Protein AF-A0A2H0WTJ7-F1 (afdb_monomer_lite)

Organism: NCBI:txid1974850

Structure (mmCIF, N/CA/C/O backbone):
data_AF-A0A2H0WTJ7-F1
#
_entry.id   AF-A0A2H0WTJ7-F1
#
loop_
_atom_site.group_PDB
_atom_site.id
_atom_site.type_symbol
_atom_site.label_atom_id
_atom_site.label_alt_id
_atom_site.label_comp_id
_atom_site.label_asym_id
_atom_site.label_entity_id
_atom_site.label_seq_id
_atom_site.pdbx_PDB_ins_code
_atom_site.Cartn_x
_atom_site.Cartn_y
_atom_site.Cartn_z
_atom_site.occupancy
_atom_site.B_iso_or_equiv
_atom_site.auth_seq_id
_atom_site.auth_comp_id
_atom_site.auth_asym_id
_atom_site.auth_atom_id
_atom_site.pdbx_PDB_model_num
ATOM 1 N N . MET A 1 1 ? 44.290 -13.757 0.673 1.00 40.53 1 MET A N 1
ATOM 2 C CA . MET A 1 1 ? 44.599 -12.814 -0.421 1.00 40.53 1 MET A CA 1
ATOM 3 C C . MET A 1 1 ? 43.551 -11.722 -0.352 1.00 40.53 1 MET A C 1
ATOM 5 O O . MET A 1 1 ? 42.379 -12.026 -0.508 1.00 40.53 1 MET A O 1
ATOM 9 N N . ALA A 1 2 ? 43.959 -10.525 0.064 1.00 31.34 2 ALA A N 1
ATOM 10 C CA . ALA A 1 2 ? 43.082 -9.394 0.344 1.00 31.34 2 ALA A CA 1
ATOM 11 C C . ALA A 1 2 ? 42.948 -8.527 -0.912 1.00 31.34 2 ALA A C 1
ATOM 13 O O . ALA A 1 2 ? 43.968 -8.188 -1.507 1.00 31.34 2 ALA A O 1
ATOM 14 N N . ASN A 1 3 ? 41.720 -8.166 -1.289 1.00 37.44 3 ASN A N 1
ATOM 15 C CA . ASN A 1 3 ? 41.466 -7.197 -2.352 1.00 37.44 3 ASN A CA 1
ATOM 16 C C . ASN A 1 3 ? 40.899 -5.908 -1.751 1.00 37.44 3 ASN A C 1
ATOM 18 O O . ASN A 1 3 ? 39.919 -5.921 -1.010 1.00 37.44 3 ASN A O 1
ATOM 22 N N . ASN A 1 4 ? 41.605 -4.821 -2.061 1.00 33.59 4 ASN A N 1
ATOM 23 C CA . ASN A 1 4 ? 41.390 -3.450 -1.620 1.00 33.59 4 ASN A CA 1
ATOM 24 C C . ASN A 1 4 ? 40.075 -2.865 -2.148 1.00 33.59 4 ASN A C 1
ATOM 26 O O . ASN A 1 4 ? 39.777 -2.964 -3.336 1.00 33.59 4 ASN A O 1
ATOM 30 N N . ILE A 1 5 ? 39.359 -2.168 -1.266 1.00 33.97 5 ILE A N 1
ATOM 31 C CA . ILE A 1 5 ? 38.248 -1.273 -1.592 1.00 33.97 5 ILE A CA 1
ATOM 32 C C . ILE A 1 5 ? 38.815 0.153 -1.636 1.00 33.97 5 ILE A C 1
ATOM 34 O O . ILE A 1 5 ? 39.235 0.685 -0.609 1.00 33.97 5 ILE A O 1
ATOM 38 N N . GLU A 1 6 ? 38.845 0.777 -2.816 1.00 34.75 6 GLU A N 1
ATOM 39 C CA . GLU A 1 6 ? 39.169 2.202 -2.955 1.00 34.75 6 GLU A CA 1
ATOM 40 C C . GLU A 1 6 ? 37.909 3.063 -2.793 1.00 34.75 6 GLU A C 1
ATOM 42 O O . GLU A 1 6 ? 36.998 3.054 -3.622 1.00 34.75 6 GLU A O 1
ATOM 47 N N . ALA A 1 7 ? 37.883 3.852 -1.719 1.00 33.16 7 ALA A N 1
ATOM 48 C CA . ALA A 1 7 ? 36.876 4.870 -1.458 1.00 33.16 7 ALA A CA 1
ATOM 49 C C . ALA A 1 7 ? 37.100 6.107 -2.349 1.00 33.16 7 ALA A C 1
ATOM 51 O O . ALA A 1 7 ? 38.101 6.816 -2.212 1.00 33.16 7 ALA A O 1
ATOM 52 N N . ARG A 1 8 ? 36.145 6.426 -3.233 1.00 35.12 8 ARG A N 1
ATOM 53 C CA . ARG A 1 8 ? 36.142 7.692 -3.983 1.00 35.12 8 ARG A CA 1
ATOM 54 C C . ARG A 1 8 ? 35.497 8.809 -3.160 1.00 35.12 8 ARG A C 1
ATOM 56 O O . ARG A 1 8 ? 34.302 8.806 -2.891 1.00 35.12 8 ARG A O 1
ATOM 63 N N . ARG A 1 9 ? 36.324 9.791 -2.789 1.00 33.09 9 ARG A N 1
ATOM 64 C CA . ARG A 1 9 ? 35.943 11.067 -2.164 1.00 33.09 9 ARG A CA 1
ATOM 65 C C . ARG A 1 9 ? 35.184 11.949 -3.162 1.00 33.09 9 ARG A C 1
ATOM 67 O O . ARG A 1 9 ? 35.751 12.324 -4.185 1.00 33.09 9 ARG A O 1
ATOM 74 N N . PHE A 1 10 ? 33.964 12.365 -2.826 1.00 31.80 10 PHE A N 1
ATOM 75 C CA . PHE A 1 10 ? 33.295 13.472 -3.513 1.00 31.80 10 PHE A CA 1
ATOM 76 C C . PHE A 1 10 ? 33.700 14.813 -2.888 1.00 31.80 10 PHE A C 1
ATOM 78 O O . PHE A 1 10 ? 33.540 15.058 -1.693 1.00 31.80 10 PHE A O 1
ATOM 85 N N . SER A 1 11 ? 34.283 15.667 -3.727 1.00 34.03 11 SER A N 1
ATOM 86 C CA . SER A 1 11 ? 34.747 17.016 -3.413 1.00 34.03 11 SER A CA 1
ATOM 87 C C . SER A 1 11 ? 33.571 17.998 -3.413 1.00 34.03 11 SER A C 1
ATOM 89 O O . SER A 1 11 ? 32.840 18.102 -4.397 1.00 34.03 11 SER A O 1
ATOM 91 N N . ARG A 1 12 ? 33.411 18.740 -2.309 1.00 36.59 12 ARG A N 1
ATOM 92 C CA . ARG A 1 12 ? 32.529 19.910 -2.210 1.00 36.59 12 ARG A CA 1
ATOM 93 C C . ARG A 1 12 ? 33.025 21.001 -3.162 1.00 36.59 12 ARG A C 1
ATOM 95 O O . ARG A 1 12 ? 34.133 21.503 -2.981 1.00 36.59 12 ARG A O 1
ATOM 102 N N . ARG A 1 13 ? 32.193 21.417 -4.120 1.00 32.38 13 ARG A N 1
ATOM 103 C CA . ARG A 1 13 ? 32.380 22.677 -4.850 1.00 32.38 13 ARG A CA 1
ATOM 104 C C . ARG A 1 13 ? 31.398 23.728 -4.350 1.00 32.38 13 ARG A C 1
ATOM 106 O O . ARG A 1 13 ? 30.204 23.670 -4.609 1.00 32.38 13 ARG A O 1
ATOM 113 N N . THR A 1 14 ? 31.973 24.690 -3.643 1.00 32.50 14 THR A N 1
ATOM 114 C CA . THR A 1 14 ? 31.499 26.058 -3.457 1.00 32.50 14 THR A CA 1
ATOM 115 C C . THR A 1 14 ? 31.179 26.688 -4.815 1.00 32.50 14 THR A C 1
ATOM 117 O O . THR A 1 14 ? 32.034 26.671 -5.701 1.00 32.50 14 THR A O 1
ATOM 120 N N . VAL A 1 15 ? 29.995 27.280 -4.974 1.00 33.09 15 VAL A N 1
ATOM 121 C CA . VAL A 1 15 ? 29.714 28.217 -6.070 1.00 33.09 15 VAL A CA 1
ATOM 122 C C . VAL A 1 15 ? 29.553 29.605 -5.468 1.00 33.09 15 VAL A C 1
ATOM 124 O O . VAL A 1 15 ? 28.700 29.843 -4.616 1.00 33.09 15 VAL A O 1
ATOM 127 N N . ILE A 1 16 ? 30.458 30.482 -5.892 1.00 32.88 16 ILE A N 1
ATOM 128 C CA . ILE A 1 16 ? 30.531 31.901 -5.568 1.00 32.88 16 ILE A CA 1
ATOM 129 C C . ILE A 1 16 ? 29.660 32.682 -6.563 1.00 32.88 16 ILE A C 1
ATOM 131 O O . ILE A 1 16 ? 29.568 32.343 -7.741 1.00 32.88 16 ILE A O 1
ATOM 135 N N . THR A 1 17 ? 29.048 33.733 -6.030 1.00 33.34 17 THR A N 1
ATOM 136 C CA . THR A 1 17 ? 28.350 34.864 -6.650 1.00 33.34 17 THR A CA 1
ATOM 137 C C . THR A 1 17 ? 29.046 35.473 -7.876 1.00 33.34 17 THR A C 1
ATOM 139 O O . THR A 1 17 ? 30.261 35.646 -7.892 1.00 33.34 17 THR A O 1
ATOM 142 N N . GLY A 1 18 ? 28.263 35.924 -8.866 1.00 29.38 18 GLY A N 1
ATOM 143 C CA . GLY A 1 18 ? 28.803 36.729 -9.966 1.00 29.38 18 GLY A CA 1
ATOM 144 C C . GLY A 1 18 ? 27.812 37.121 -11.064 1.00 29.38 18 GLY A C 1
ATOM 145 O O . GLY A 1 18 ? 27.649 36.388 -12.025 1.00 29.38 18 GLY A O 1
ATOM 146 N N . ILE A 1 19 ? 27.198 38.297 -10.894 1.00 35.41 19 ILE A N 1
ATOM 147 C CA . ILE A 1 19 ? 26.958 39.369 -11.884 1.00 35.41 19 ILE A CA 1
ATOM 148 C C . ILE A 1 19 ? 26.596 38.944 -13.324 1.00 35.41 19 ILE A C 1
ATOM 150 O O . ILE A 1 19 ? 27.452 38.545 -14.107 1.00 35.41 19 ILE A O 1
ATOM 154 N N . GLY A 1 20 ? 25.351 39.219 -13.723 1.00 31.31 20 GLY A N 1
ATOM 155 C CA . GLY A 1 20 ? 24.920 39.239 -15.122 1.00 31.31 20 GLY A CA 1
ATOM 156 C C . GLY A 1 20 ? 23.979 40.412 -15.377 1.00 31.31 20 GLY A C 1
ATOM 157 O O . GLY A 1 20 ? 22.795 40.337 -15.072 1.00 31.31 20 GLY A O 1
ATOM 158 N N . ALA A 1 21 ? 24.525 41.506 -15.906 1.00 35.44 21 ALA A N 1
ATOM 159 C CA . ALA A 1 21 ? 23.783 42.671 -16.363 1.00 35.44 21 ALA A CA 1
ATOM 160 C C . ALA A 1 21 ? 23.370 42.495 -17.833 1.00 35.44 21 ALA A C 1
ATOM 162 O O . ALA A 1 21 ? 24.222 42.344 -18.699 1.00 35.44 21 ALA A O 1
ATOM 163 N N . THR A 1 22 ? 22.070 42.554 -18.101 1.00 34.91 22 THR A N 1
ATOM 164 C CA . THR A 1 22 ? 21.407 42.873 -19.383 1.00 34.91 22 THR A CA 1
ATOM 165 C C . THR A 1 22 ? 19.988 43.293 -18.967 1.00 34.91 22 THR A C 1
ATOM 167 O O . THR A 1 22 ? 19.366 42.608 -18.171 1.00 34.91 22 THR A O 1
ATOM 170 N N . GLY A 1 23 ? 19.406 44.442 -19.293 1.00 29.52 23 GLY A N 1
ATOM 171 C CA . GLY A 1 23 ? 19.593 45.358 -20.404 1.00 29.52 23 GLY A CA 1
ATOM 172 C C . GLY A 1 23 ? 18.252 45.453 -21.131 1.00 29.52 23 GLY A C 1
ATOM 173 O O . GLY A 1 23 ? 18.083 44.741 -22.107 1.00 29.52 23 GLY A O 1
ATOM 174 N N . VAL A 1 24 ? 17.302 46.283 -20.666 1.00 33.41 24 VAL A N 1
ATOM 175 C CA . VAL A 1 24 ? 16.079 46.619 -21.427 1.00 33.41 24 VAL A CA 1
ATOM 176 C C . VAL A 1 24 ? 15.608 48.058 -21.143 1.00 33.41 24 VAL A C 1
ATOM 178 O O . VAL A 1 24 ? 15.257 48.408 -20.023 1.00 33.41 24 VAL A O 1
ATOM 181 N N . ALA A 1 25 ? 15.621 48.837 -22.230 1.00 34.94 25 ALA A N 1
ATOM 182 C CA . ALA A 1 25 ? 14.761 49.950 -22.655 1.00 34.94 25 ALA A CA 1
ATOM 183 C C . ALA A 1 25 ? 14.514 51.186 -21.755 1.00 34.94 25 ALA A C 1
ATOM 185 O O . ALA A 1 25 ? 13.673 51.199 -20.861 1.00 34.94 25 ALA A O 1
ATOM 186 N N . LEU A 1 26 ? 15.140 52.298 -22.172 1.00 31.08 26 LEU A N 1
ATOM 187 C CA . LEU A 1 26 ? 14.652 53.669 -21.997 1.00 31.08 26 LEU A CA 1
ATOM 188 C C . LEU A 1 26 ? 13.420 53.929 -22.883 1.00 31.08 26 LEU A C 1
ATOM 190 O O . LEU A 1 26 ? 13.496 53.712 -24.092 1.00 31.08 26 LEU A O 1
ATOM 194 N N . ILE A 1 27 ? 12.378 54.561 -22.329 1.00 37.72 27 ILE A N 1
ATOM 195 C CA . ILE A 1 27 ? 11.482 55.452 -23.083 1.00 37.72 27 ILE A CA 1
ATOM 196 C C . ILE A 1 27 ? 11.323 56.781 -22.325 1.00 37.72 27 ILE A C 1
ATOM 198 O O . ILE A 1 27 ? 10.868 56.836 -21.188 1.00 37.72 27 ILE A O 1
ATOM 202 N N . ALA A 1 28 ? 11.777 57.827 -23.017 1.00 34.62 28 ALA A N 1
ATOM 203 C CA . ALA A 1 28 ? 11.575 59.271 -22.899 1.00 34.62 28 ALA A CA 1
ATOM 204 C C . ALA A 1 28 ? 10.702 59.833 -21.751 1.00 34.62 28 ALA A C 1
ATOM 206 O O . ALA A 1 28 ? 9.476 59.844 -21.820 1.00 34.62 28 ALA A O 1
ATOM 207 N N . GLY A 1 29 ? 11.368 60.468 -20.779 1.00 35.31 29 GLY A N 1
ATOM 208 C CA . GLY A 1 29 ? 10.782 61.445 -19.857 1.00 35.31 29 GLY A CA 1
ATOM 209 C C . GLY A 1 29 ? 10.974 62.876 -20.369 1.00 35.31 29 GLY A C 1
ATOM 210 O O . GLY A 1 29 ? 12.095 63.335 -20.587 1.00 35.31 29 GLY A O 1
ATOM 211 N N . CYS A 1 30 ? 9.853 63.559 -20.576 1.00 33.88 30 CYS A N 1
ATOM 212 C CA . CYS A 1 30 ? 9.729 64.932 -21.050 1.00 33.88 30 CYS A CA 1
ATOM 213 C C . CYS A 1 30 ? 10.276 65.943 -20.016 1.00 33.88 30 CYS A C 1
ATOM 215 O O . CYS A 1 30 ? 10.006 65.831 -18.821 1.00 33.88 30 CYS A O 1
ATOM 217 N N . ARG A 1 31 ? 11.046 66.940 -20.477 1.00 36.78 31 ARG A N 1
ATOM 218 C CA . ARG A 1 31 ? 11.560 68.067 -19.676 1.00 36.78 31 ARG A CA 1
ATOM 219 C C . ARG A 1 31 ? 10.451 69.089 -19.417 1.00 36.78 31 ARG A C 1
ATOM 221 O O . ARG A 1 31 ? 9.872 69.591 -20.375 1.00 36.78 31 ARG A O 1
ATOM 228 N N . LEU A 1 32 ? 10.282 69.514 -18.164 1.00 37.09 32 LEU A N 1
ATOM 229 C CA . LEU A 1 32 ? 9.697 70.816 -17.829 1.00 37.09 32 LEU A CA 1
ATOM 230 C C . LEU A 1 32 ? 10.583 71.564 -16.812 1.00 37.09 32 LEU A C 1
ATOM 232 O O . LEU A 1 32 ? 11.169 70.927 -15.935 1.00 37.09 32 LEU A O 1
ATOM 236 N N . PRO A 1 33 ? 10.731 72.896 -16.952 1.00 44.88 33 PRO A N 1
ATOM 237 C CA . PRO A 1 33 ? 11.676 73.696 -16.181 1.00 44.88 33 PRO A CA 1
ATOM 238 C C . PRO A 1 33 ? 11.106 74.127 -14.823 1.00 44.88 33 PRO A C 1
ATOM 240 O O . PRO A 1 33 ? 9.993 74.641 -14.729 1.00 44.88 33 PRO A O 1
ATOM 243 N N . PHE A 1 34 ? 11.915 73.987 -13.774 1.00 33.69 34 PHE A N 1
ATOM 244 C CA . PHE A 1 34 ? 11.675 74.630 -12.485 1.00 33.69 34 PHE A CA 1
ATOM 245 C C . PHE A 1 34 ? 12.037 76.118 -12.595 1.00 33.69 34 PHE A C 1
ATOM 247 O O . PHE A 1 34 ? 13.208 76.471 -12.732 1.00 33.69 34 PHE A O 1
ATOM 254 N N . SER A 1 35 ? 11.026 76.985 -12.544 1.00 39.91 35 SER A N 1
ATOM 255 C CA . SER A 1 35 ? 11.179 78.431 -12.373 1.00 39.91 35 SER A CA 1
ATOM 256 C C . SER A 1 35 ? 10.843 78.779 -10.926 1.00 39.91 35 SER A C 1
ATOM 258 O O . SER A 1 35 ? 9.716 78.578 -10.479 1.00 39.91 35 SER A O 1
ATOM 260 N N . ALA A 1 36 ? 11.828 79.275 -10.180 1.00 41.84 36 ALA A N 1
ATOM 261 C CA . ALA A 1 36 ? 11.641 79.748 -8.816 1.00 41.84 36 ALA A CA 1
ATOM 262 C C . ALA A 1 36 ? 10.988 81.140 -8.833 1.00 41.84 36 ALA A C 1
ATOM 264 O O . ALA A 1 36 ? 11.620 82.114 -9.240 1.00 41.84 36 ALA A O 1
ATOM 265 N N . SER A 1 37 ? 9.742 81.238 -8.365 1.00 37.22 37 SER A N 1
ATOM 266 C CA . SER A 1 37 ? 9.101 82.512 -8.024 1.00 37.22 37 SER A CA 1
ATOM 267 C C . SER A 1 37 ? 8.992 82.629 -6.505 1.00 37.22 37 SER A C 1
ATOM 269 O O . SER A 1 37 ? 8.457 81.744 -5.840 1.00 37.22 37 SER A O 1
ATOM 271 N N . LYS A 1 38 ? 9.543 83.717 -5.960 1.00 43.31 38 LYS A N 1
ATOM 272 C CA . LYS A 1 38 ? 9.379 84.140 -4.567 1.00 43.31 38 LYS A CA 1
ATOM 273 C C . LYS A 1 38 ? 8.017 84.819 -4.424 1.00 43.31 38 LYS A C 1
ATOM 275 O O . LYS A 1 38 ? 7.841 85.910 -4.957 1.00 43.31 38 LYS A O 1
ATOM 280 N N . GLU A 1 39 ? 7.118 84.242 -3.635 1.00 39.62 39 GLU A N 1
ATOM 281 C CA . GLU A 1 39 ? 5.956 84.953 -3.093 1.00 39.62 39 GLU A CA 1
ATOM 282 C C . GLU A 1 39 ? 6.012 85.017 -1.562 1.00 39.62 39 GLU A C 1
ATOM 284 O O . GLU A 1 39 ? 6.518 84.123 -0.885 1.00 39.62 39 GLU A O 1
ATOM 289 N N . ALA A 1 40 ? 5.551 86.156 -1.047 1.00 45.03 40 ALA A N 1
ATOM 290 C CA . ALA A 1 40 ? 5.598 86.587 0.345 1.00 45.03 40 ALA A CA 1
ATOM 291 C C . ALA A 1 40 ? 4.642 85.787 1.261 1.00 45.03 40 ALA A C 1
ATOM 293 O O . ALA A 1 40 ? 3.639 85.250 0.787 1.00 45.03 40 ALA A O 1
ATOM 294 N N . PRO A 1 41 ? 4.902 85.734 2.583 1.00 41.88 41 PRO A N 1
ATOM 295 C CA . PRO A 1 41 ? 4.103 84.937 3.505 1.00 41.88 41 PRO A CA 1
ATOM 296 C C . PRO A 1 41 ? 2.722 85.565 3.733 1.00 41.88 41 PRO A C 1
ATOM 298 O O . PRO A 1 41 ? 2.610 86.710 4.173 1.00 41.88 41 PRO A O 1
ATOM 301 N N . LYS A 1 42 ? 1.663 84.790 3.470 1.00 45.69 42 LYS A N 1
ATOM 302 C CA . LYS A 1 42 ? 0.307 85.069 3.959 1.00 45.69 42 LYS A CA 1
ATOM 303 C C . LYS A 1 42 ? 0.141 84.485 5.362 1.00 45.69 42 LYS A C 1
ATOM 305 O O . LYS A 1 42 ? 0.518 83.349 5.629 1.00 45.69 42 LYS A O 1
ATOM 310 N N . THR A 1 43 ? -0.423 85.298 6.242 1.00 41.59 43 THR A N 1
ATOM 311 C CA . THR A 1 43 ? -0.766 85.016 7.639 1.00 41.59 43 THR A CA 1
ATOM 312 C C . THR A 1 43 ? -1.674 83.779 7.759 1.00 41.59 43 THR A C 1
ATOM 314 O O . THR A 1 43 ? -2.641 83.687 7.000 1.00 41.59 43 THR A O 1
ATOM 317 N N . PRO A 1 44 ? -1.423 82.840 8.694 1.00 43.94 44 PRO A N 1
ATOM 318 C CA . PRO A 1 44 ? -2.252 81.647 8.841 1.00 43.94 44 PRO A CA 1
ATOM 319 C C . PRO A 1 44 ? -3.610 81.977 9.475 1.00 43.94 44 PRO A C 1
ATOM 321 O O . PRO A 1 44 ? -3.695 82.601 10.533 1.00 43.94 44 PRO A O 1
ATOM 324 N N . THR A 1 45 ? -4.680 81.530 8.820 1.00 47.03 45 THR A N 1
ATOM 325 C CA . THR A 1 45 ? -6.029 81.410 9.392 1.00 47.03 45 THR A CA 1
ATOM 326 C C . THR A 1 45 ? -6.096 80.112 10.211 1.00 47.03 45 THR A C 1
ATOM 328 O O . THR A 1 45 ? -5.615 79.089 9.723 1.00 47.03 45 THR A O 1
ATOM 331 N N . PRO A 1 46 ? -6.648 80.101 11.437 1.00 49.66 46 PRO A N 1
ATOM 332 C CA . PRO A 1 46 ? -6.666 78.896 12.257 1.00 49.66 46 PRO A CA 1
ATOM 333 C C . PRO A 1 46 ? -7.793 77.922 11.868 1.00 49.66 46 PRO A C 1
ATOM 335 O O . PRO A 1 46 ? -8.921 78.330 11.609 1.00 49.66 46 PRO A O 1
ATOM 338 N N . ASN A 1 47 ? -7.453 76.631 11.967 1.00 53.75 47 ASN A N 1
ATOM 339 C CA . ASN A 1 47 ? -8.299 75.461 12.235 1.00 53.75 47 ASN A CA 1
ATOM 340 C C . ASN A 1 47 ? -9.340 74.999 11.198 1.00 53.75 47 ASN A C 1
ATOM 342 O O . ASN A 1 47 ? -10.518 75.331 11.278 1.00 53.75 47 ASN A O 1
ATOM 346 N N . ALA A 1 48 ? -8.914 74.043 10.363 1.00 49.22 48 ALA A N 1
ATOM 347 C CA . ALA A 1 48 ? -9.777 72.981 9.824 1.00 49.22 48 ALA A CA 1
ATOM 348 C C . ALA A 1 48 ? -9.137 71.569 9.872 1.00 49.22 48 ALA A C 1
ATOM 350 O O . ALA A 1 48 ? -9.847 70.580 9.733 1.00 49.22 48 ALA A O 1
ATOM 351 N N . GLU A 1 49 ? -7.822 71.438 10.109 1.00 51.12 49 GLU A N 1
ATOM 352 C CA . GLU A 1 49 ? -7.109 70.141 10.066 1.00 51.12 49 GLU A CA 1
ATOM 353 C C . GLU A 1 49 ? -7.163 69.325 11.372 1.00 51.12 49 GLU A C 1
ATOM 355 O O . GLU A 1 49 ? -7.007 68.104 11.345 1.00 51.12 49 GLU A O 1
ATOM 360 N N . ALA A 1 50 ? -7.421 69.958 12.522 1.00 51.28 50 ALA A N 1
ATOM 361 C CA . ALA A 1 50 ? -7.470 69.256 13.812 1.00 51.28 50 ALA A CA 1
ATOM 362 C C . ALA A 1 50 ? -8.725 68.371 13.966 1.00 51.28 50 ALA A C 1
ATOM 364 O O . ALA A 1 50 ? -8.690 67.351 14.654 1.00 51.28 50 ALA A O 1
ATOM 365 N N . THR A 1 51 ? -9.828 68.725 13.301 1.00 51.03 51 THR A N 1
ATOM 366 C CA . THR A 1 51 ? -11.096 67.980 13.368 1.00 51.03 51 THR A CA 1
ATOM 367 C C . THR A 1 51 ? -11.051 66.697 12.530 1.00 51.03 51 THR A C 1
ATOM 369 O O . THR A 1 51 ? -11.700 65.711 12.869 1.00 51.03 51 THR A O 1
ATOM 372 N N . THR A 1 52 ? -10.242 66.669 11.469 1.00 58.44 52 THR A N 1
ATOM 373 C CA . THR A 1 52 ? -10.097 65.521 10.559 1.00 58.44 52 THR A CA 1
ATOM 374 C C . THR A 1 52 ? -9.191 64.427 11.123 1.00 58.44 52 THR A C 1
ATOM 376 O O . THR A 1 52 ? -9.450 63.250 10.890 1.00 58.44 52 THR A O 1
ATOM 379 N N . GLN A 1 53 ? -8.163 64.782 11.902 1.00 58.78 53 GLN A N 1
ATOM 380 C CA . GLN A 1 53 ? -7.267 63.795 12.521 1.00 58.78 53 GLN A CA 1
ATOM 381 C C . GLN A 1 53 ? -7.925 63.062 13.696 1.00 58.78 53 GLN A C 1
ATOM 383 O O . GLN A 1 53 ? -7.761 61.851 13.821 1.00 58.78 53 GLN A O 1
ATOM 388 N N . ALA A 1 54 ? -8.726 63.752 14.514 1.00 68.81 54 ALA A N 1
ATOM 389 C CA . ALA A 1 54 ? -9.453 63.116 15.616 1.00 68.81 54 ALA A CA 1
ATOM 390 C C . ALA A 1 54 ? -10.467 62.071 15.109 1.00 68.81 54 ALA A C 1
ATOM 392 O O . ALA A 1 54 ? -10.495 60.950 15.611 1.00 68.81 54 ALA A O 1
ATOM 393 N N . ALA A 1 55 ? -11.214 62.395 14.047 1.00 69.31 55 ALA A N 1
ATOM 394 C CA . ALA A 1 55 ? -12.153 61.462 13.422 1.00 69.31 55 ALA A CA 1
ATOM 395 C C . ALA A 1 55 ? -11.453 60.250 12.773 1.00 69.31 55 ALA A C 1
ATOM 397 O O . ALA A 1 55 ? -11.974 59.137 12.805 1.00 69.31 55 ALA A O 1
ATOM 398 N N . GLN A 1 56 ? -10.254 60.439 12.209 1.00 71.38 56 GLN A N 1
ATOM 399 C CA . GLN A 1 56 ? -9.459 59.336 11.656 1.00 71.38 56 GLN A CA 1
ATOM 400 C C . GLN A 1 56 ? -8.926 58.400 12.748 1.00 71.38 56 GLN A C 1
ATOM 402 O O . GLN A 1 56 ? -8.941 57.184 12.562 1.00 71.38 56 GLN A O 1
ATOM 407 N N . VAL A 1 57 ? -8.497 58.940 13.893 1.00 74.81 57 VAL A N 1
ATOM 408 C CA . VAL A 1 57 ? -8.034 58.138 15.038 1.00 74.81 57 VAL A CA 1
ATOM 409 C C . VAL A 1 57 ? -9.176 57.303 15.625 1.00 74.81 57 VAL A C 1
ATOM 411 O O . VAL A 1 57 ? -8.985 56.120 15.897 1.00 74.81 57 VAL A O 1
ATOM 414 N N . GLU A 1 58 ? -10.373 57.873 15.748 1.00 77.50 58 GLU A N 1
ATOM 415 C CA . GLU A 1 58 ? -11.553 57.168 16.262 1.00 77.50 58 GLU A CA 1
ATOM 416 C C . GLU A 1 58 ? -12.025 56.044 15.314 1.00 77.50 58 GLU A C 1
ATOM 418 O O . GLU A 1 58 ? -12.333 54.929 15.751 1.00 77.50 58 GLU A O 1
ATOM 423 N N . ALA A 1 59 ? -11.985 56.281 13.997 1.00 75.06 59 ALA A N 1
ATOM 424 C CA . ALA A 1 59 ? -12.286 55.259 12.990 1.00 75.06 59 ALA A CA 1
ATOM 425 C C . ALA A 1 59 ? -11.271 54.096 13.003 1.00 75.06 59 ALA A C 1
ATOM 427 O O . ALA A 1 59 ? -11.647 52.926 12.864 1.00 75.06 59 ALA A O 1
ATOM 428 N N . LEU A 1 60 ? -9.986 54.400 13.216 1.00 77.56 60 LEU A N 1
ATOM 429 C CA . LEU A 1 60 ? -8.923 53.402 13.363 1.00 77.56 60 LEU A CA 1
ATOM 430 C C . LEU A 1 60 ? -9.100 52.564 14.633 1.00 77.56 60 LEU A C 1
ATOM 432 O O . LEU A 1 60 ? -9.003 51.340 14.570 1.00 77.56 60 LEU A O 1
ATOM 436 N N . GLN A 1 61 ? -9.416 53.193 15.766 1.00 83.44 61 GLN A N 1
ATOM 437 C CA . GLN A 1 61 ? -9.663 52.486 17.027 1.00 83.44 61 GLN A CA 1
ATOM 438 C C . GLN A 1 61 ? -10.870 51.545 16.929 1.00 83.44 61 GLN A C 1
ATOM 440 O O . GLN A 1 61 ? -10.794 50.401 17.376 1.00 83.44 61 GLN A O 1
ATOM 445 N N . THR A 1 62 ? -11.939 51.987 16.265 1.00 82.25 62 THR A N 1
ATOM 446 C CA . THR A 1 62 ? -13.127 51.156 16.013 1.00 82.25 62 THR A CA 1
ATOM 447 C C . THR A 1 62 ? -12.788 49.936 15.149 1.00 82.25 62 THR A C 1
ATOM 449 O O . THR A 1 62 ? -13.188 48.817 15.464 1.00 82.25 62 THR A O 1
ATOM 452 N N . SER A 1 63 ? -11.988 50.127 14.096 1.00 79.50 63 SER A N 1
ATOM 453 C CA . SER A 1 63 ? -11.586 49.041 13.189 1.00 79.50 63 SER A CA 1
ATOM 454 C C . SER A 1 63 ? -10.680 48.008 13.873 1.00 79.50 63 SER A C 1
ATOM 456 O O . SER A 1 63 ? -10.811 46.810 13.633 1.00 79.50 63 SER A O 1
ATOM 458 N N . VAL A 1 64 ? -9.780 48.454 14.758 1.00 83.94 64 VAL A N 1
ATOM 459 C CA . VAL A 1 64 ? -8.917 47.559 15.549 1.00 83.94 64 VAL A CA 1
ATOM 460 C C . VAL A 1 64 ? -9.739 46.717 16.530 1.00 83.94 64 VAL A C 1
ATOM 462 O O . VAL A 1 64 ? -9.471 45.525 16.663 1.00 83.94 64 VAL A O 1
ATOM 465 N N . GLY A 1 65 ? -10.769 47.294 17.160 1.00 83.38 65 GLY A N 1
ATOM 466 C CA . GLY A 1 65 ? -11.690 46.549 18.028 1.00 83.38 65 GLY A CA 1
ATOM 467 C C . GLY A 1 65 ? -12.429 45.431 17.286 1.00 83.38 65 GLY A C 1
ATOM 468 O O . GLY A 1 65 ? -12.430 44.289 17.734 1.00 83.38 65 GLY A O 1
ATOM 469 N N . GLN A 1 66 ? -12.957 45.728 16.095 1.00 84.19 66 GLN A N 1
ATOM 470 C CA . GLN A 1 66 ? -13.656 44.741 15.259 1.00 84.19 66 GLN A CA 1
ATOM 471 C C . GLN A 1 66 ? -12.744 43.602 14.778 1.00 84.19 66 GLN A C 1
ATOM 473 O O . GLN A 1 66 ? -13.187 42.462 14.633 1.00 84.19 66 GLN A O 1
ATOM 478 N N . LEU A 1 67 ? -11.465 43.891 14.518 1.00 82.06 67 LEU A N 1
ATOM 479 C CA . LEU A 1 67 ? -10.480 42.868 14.155 1.00 82.06 67 LEU A CA 1
ATOM 480 C C . LEU A 1 67 ? -10.105 41.982 15.346 1.00 82.06 67 LEU A C 1
ATOM 482 O O . LEU A 1 67 ? -9.933 40.780 15.167 1.00 82.06 67 LEU A O 1
ATOM 486 N N . ALA A 1 68 ? -10.007 42.551 16.550 1.00 82.06 68 ALA A N 1
ATOM 487 C CA . ALA A 1 68 ? -9.756 41.779 17.763 1.00 82.06 68 ALA A CA 1
ATOM 488 C C . ALA A 1 68 ? -10.917 40.818 18.075 1.00 82.06 68 ALA A C 1
ATOM 490 O O . ALA A 1 68 ? -10.671 39.657 18.398 1.00 82.06 68 ALA A O 1
ATOM 491 N N . GLU A 1 69 ? -12.165 41.263 17.903 1.00 82.00 69 GLU A N 1
ATOM 492 C CA . GLU A 1 69 ? -13.352 40.409 18.052 1.00 82.00 69 GLU A CA 1
ATOM 493 C C . GLU A 1 69 ? -13.367 39.277 17.018 1.00 82.00 69 GLU A C 1
ATOM 495 O O . GLU A 1 69 ? -13.488 38.113 17.393 1.00 82.00 69 GLU A O 1
ATOM 500 N N . LYS A 1 70 ? -13.126 39.578 15.734 1.00 81.56 70 LYS A N 1
ATOM 501 C CA . LYS A 1 70 ? -13.035 38.543 14.690 1.00 81.56 70 LYS A CA 1
ATOM 502 C C . LYS A 1 70 ? -11.905 37.547 14.923 1.00 81.56 70 LYS A C 1
ATOM 504 O O . LYS A 1 70 ? -12.089 36.367 14.647 1.00 81.56 70 LYS A O 1
ATOM 509 N N . ASN A 1 71 ? -10.750 37.995 15.416 1.00 82.12 71 ASN A N 1
ATOM 510 C CA . ASN A 1 71 ? -9.660 37.087 15.767 1.00 82.12 71 ASN A CA 1
ATOM 511 C C . ASN A 1 71 ? -10.049 36.181 16.936 1.00 82.12 71 ASN A C 1
ATOM 513 O O . ASN A 1 71 ? -9.767 34.990 16.882 1.00 82.12 71 ASN A O 1
ATOM 517 N N . SER A 1 72 ? -10.744 36.707 17.946 1.00 79.81 72 SER A N 1
ATOM 518 C CA . SER A 1 72 ? -11.241 35.894 19.059 1.00 79.81 72 SER A CA 1
ATOM 519 C C . SER A 1 72 ? -12.292 34.873 18.604 1.00 79.81 72 SER A C 1
ATOM 521 O O . SER A 1 72 ? -12.265 33.729 19.054 1.00 79.81 72 SER A O 1
ATOM 523 N N . GLU A 1 73 ? -13.173 35.239 17.669 1.00 79.38 73 GLU A N 1
ATOM 524 C CA . GLU A 1 73 ? -14.127 34.312 17.048 1.00 79.38 73 GLU A CA 1
ATOM 525 C C . GLU A 1 73 ? -13.425 33.240 16.204 1.00 79.38 73 GLU A C 1
ATOM 527 O O . GLU A 1 73 ? -13.806 32.071 16.267 1.00 79.38 73 GLU A O 1
ATOM 532 N N . LEU A 1 74 ? -12.379 33.604 15.452 1.00 74.44 74 LEU A N 1
ATOM 533 C CA . LEU A 1 74 ? -11.579 32.650 14.681 1.00 74.44 74 LEU A CA 1
ATOM 534 C C . LEU A 1 74 ? -10.826 31.682 15.599 1.00 74.44 74 LEU A C 1
ATOM 536 O O . LEU A 1 74 ? -10.824 30.485 15.344 1.00 74.44 74 LEU A O 1
ATOM 540 N N . GLU A 1 75 ? -10.229 32.176 16.684 1.00 72.31 75 GLU A N 1
ATOM 541 C CA . GLU A 1 75 ? -9.567 31.345 17.695 1.00 72.31 75 GLU A CA 1
ATOM 542 C C . GLU A 1 75 ? -10.566 30.410 18.390 1.00 72.31 75 GLU A C 1
ATOM 544 O O . GLU A 1 75 ? -10.252 29.246 18.633 1.00 72.31 75 GLU A O 1
ATOM 549 N N . ALA A 1 76 ? -11.791 30.873 18.656 1.00 70.06 76 ALA A N 1
ATOM 550 C CA . ALA A 1 76 ? -12.858 30.037 19.199 1.00 70.06 76 ALA A CA 1
ATOM 551 C C . ALA A 1 76 ? -13.330 28.967 18.198 1.00 70.06 76 ALA A C 1
ATOM 553 O O . ALA A 1 76 ? -13.591 27.837 18.602 1.00 70.06 76 ALA A O 1
ATOM 554 N N . GLN A 1 77 ? -13.394 29.283 16.900 1.00 65.56 77 GLN A N 1
ATOM 555 C CA . GLN A 1 77 ? -13.724 28.315 15.846 1.00 65.56 77 GLN A CA 1
ATOM 556 C C . GLN A 1 77 ? -12.584 27.323 15.582 1.00 65.56 77 GLN A C 1
ATOM 55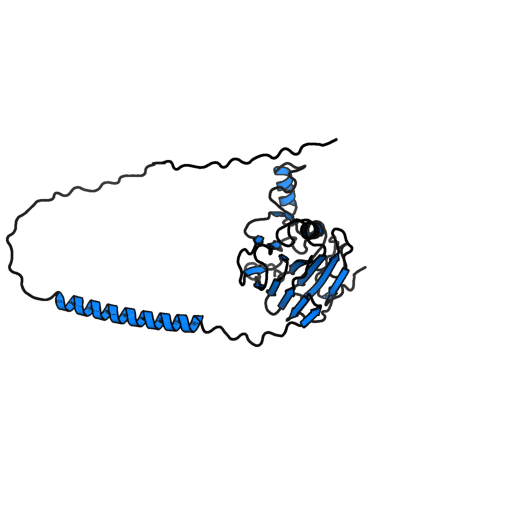8 O O . GLN A 1 77 ? -12.847 26.148 15.347 1.00 65.56 77 GLN A O 1
ATOM 563 N N . MET A 1 78 ? -11.327 27.759 15.675 1.00 57.19 78 MET A N 1
ATOM 564 C CA . MET A 1 78 ? -10.151 26.892 15.554 1.00 57.19 78 MET A CA 1
ATOM 565 C C . MET A 1 78 ? -9.972 25.974 16.771 1.00 57.19 78 MET A C 1
ATOM 567 O O . MET A 1 78 ? -9.471 24.864 16.620 1.00 57.19 78 MET A O 1
ATOM 571 N N . ASN A 1 79 ? -10.404 26.412 17.959 1.00 62.78 79 ASN A N 1
ATOM 572 C CA . ASN A 1 79 ? -10.389 25.606 19.185 1.00 62.78 79 ASN A CA 1
ATOM 573 C C . ASN A 1 79 ? -11.663 24.777 19.392 1.00 62.78 79 ASN A C 1
ATOM 575 O O . ASN A 1 79 ? -11.690 23.909 20.266 1.00 62.78 79 ASN A O 1
ATOM 579 N N . ALA A 1 80 ? -12.708 25.003 18.593 1.00 46.19 80 ALA A N 1
ATOM 580 C CA . ALA A 1 80 ? -13.850 24.107 18.492 1.00 46.19 80 ALA A CA 1
ATOM 581 C C . ALA A 1 80 ? -13.455 22.877 17.663 1.00 46.19 80 ALA A C 1
ATOM 583 O O . ALA A 1 80 ? -13.990 22.624 16.586 1.00 46.19 80 ALA A O 1
ATOM 584 N N . THR A 1 81 ? -12.498 22.102 18.173 1.00 44.00 81 THR A N 1
ATOM 585 C CA . THR A 1 81 ? -12.229 20.759 17.676 1.00 44.00 81 THR A CA 1
ATOM 586 C C . THR A 1 81 ? -13.534 19.977 17.812 1.00 44.00 81 THR A C 1
ATOM 588 O O . THR A 1 81 ? -14.018 19.826 18.942 1.00 44.00 81 THR A O 1
ATOM 591 N N . PRO A 1 82 ? -14.150 19.498 16.714 1.00 44.00 82 PRO A N 1
ATOM 592 C CA . PRO A 1 82 ? -15.282 18.599 16.831 1.00 44.00 82 PRO A CA 1
ATOM 593 C C . PRO A 1 82 ? -14.827 17.429 17.699 1.00 44.00 82 PRO A C 1
ATOM 595 O O . PRO A 1 82 ? -13.824 16.776 17.411 1.00 44.00 82 PRO A O 1
ATOM 598 N N . THR A 1 83 ? -15.516 17.220 18.820 1.00 42.25 83 THR A N 1
ATOM 599 C CA . THR A 1 83 ? -15.305 16.022 19.631 1.00 42.25 83 THR A CA 1
ATOM 600 C C . THR A 1 83 ? -15.585 14.848 18.699 1.00 42.25 83 THR A C 1
ATOM 602 O O . THR A 1 83 ? -16.699 14.801 18.171 1.00 42.25 83 THR A O 1
ATOM 605 N N . PRO A 1 84 ? -14.604 13.972 18.411 1.00 45.03 84 PRO A N 1
ATOM 606 C CA . PRO A 1 84 ? -14.797 12.920 17.433 1.00 45.03 84 PRO A CA 1
ATOM 607 C C . PRO A 1 84 ? -15.979 12.076 17.893 1.00 45.03 84 PRO A C 1
ATOM 609 O O . PRO A 1 84 ? -15.992 11.551 19.010 1.00 45.03 84 PRO A O 1
ATOM 612 N N . GLU A 1 85 ? -16.998 12.028 17.041 1.00 47.59 85 GLU A N 1
ATOM 613 C CA . GLU A 1 85 ? -18.129 11.126 17.149 1.00 47.59 85 GLU A CA 1
ATOM 614 C C . GLU A 1 85 ? -17.564 9.732 17.430 1.00 47.59 85 GLU A C 1
ATOM 616 O O . GLU A 1 85 ? -16.774 9.227 16.637 1.00 47.59 85 GLU A O 1
ATOM 621 N N . SER A 1 86 ? -17.851 9.216 18.634 1.00 43.88 86 SER A N 1
ATOM 622 C CA . SER A 1 86 ? -17.356 7.966 19.227 1.00 43.88 86 SER A CA 1
ATOM 623 C C . SER A 1 86 ? -16.574 7.090 18.244 1.00 43.88 86 SER A C 1
ATOM 625 O O . SER A 1 86 ? -17.173 6.250 17.570 1.00 43.88 86 SER A O 1
ATOM 627 N N . ALA A 1 87 ? -15.249 7.282 18.177 1.00 57.25 87 ALA A N 1
ATOM 628 C CA . ALA A 1 87 ? -14.372 6.465 17.347 1.00 57.25 87 ALA A CA 1
ATOM 629 C C . ALA A 1 87 ? -14.703 4.991 17.601 1.00 57.25 87 ALA A C 1
ATOM 631 O O . ALA A 1 87 ? -14.606 4.510 18.735 1.00 57.25 87 ALA A O 1
ATOM 632 N N . THR A 1 88 ? -15.187 4.299 16.571 1.00 62.22 88 THR A N 1
ATOM 633 C CA . THR A 1 88 ? -15.543 2.887 16.680 1.00 62.22 88 THR A CA 1
ATOM 634 C C . THR A 1 88 ? -14.294 2.147 17.168 1.00 62.22 88 THR A C 1
ATOM 636 O O . THR A 1 88 ? -13.245 2.284 16.530 1.00 62.22 88 THR A O 1
ATOM 639 N N . PRO A 1 89 ? -14.345 1.438 18.314 1.00 76.00 89 PRO A N 1
ATOM 640 C CA . PRO A 1 89 ? -13.158 0.808 18.877 1.00 76.00 89 PRO A CA 1
ATOM 641 C C . PRO A 1 89 ? -12.513 -0.125 17.853 1.00 76.00 89 PRO A C 1
ATOM 643 O O . PRO A 1 89 ? -13.215 -0.918 17.228 1.00 76.00 89 PRO A O 1
ATOM 646 N N . LEU A 1 90 ? -11.191 -0.037 17.690 1.00 83.75 90 LEU A N 1
ATOM 647 C CA . LEU A 1 90 ? -10.461 -0.930 16.793 1.00 83.75 90 LEU A CA 1
ATOM 648 C C . LEU A 1 90 ? -10.609 -2.381 17.278 1.00 83.75 90 LEU A C 1
ATOM 650 O O . LEU A 1 90 ? -10.226 -2.717 18.402 1.00 83.75 90 LEU A O 1
ATOM 654 N N . GLU A 1 91 ? -11.153 -3.247 16.427 1.00 90.19 91 GLU A N 1
ATOM 655 C CA . GLU A 1 91 ? -11.171 -4.690 16.628 1.00 90.19 91 GLU A CA 1
ATOM 656 C C . GLU A 1 91 ? -9.754 -5.235 16.422 1.00 90.19 91 GLU A C 1
ATOM 658 O O . GLU A 1 91 ? -9.141 -5.046 15.373 1.00 90.19 91 GLU A O 1
ATOM 663 N N . ARG A 1 92 ? -9.202 -5.917 17.430 1.00 93.44 92 ARG A N 1
ATOM 664 C CA . ARG A 1 92 ? -7.887 -6.559 17.308 1.00 93.44 92 ARG A CA 1
ATOM 665 C C . ARG A 1 92 ? -8.007 -7.865 16.530 1.00 93.44 92 ARG A C 1
ATOM 667 O O . ARG A 1 92 ? -8.707 -8.772 16.970 1.00 93.44 92 ARG A O 1
ATOM 674 N N . ILE A 1 93 ? -7.263 -7.975 15.432 1.00 92.31 93 ILE A N 1
ATOM 675 C CA . ILE A 1 93 ? -7.055 -9.236 14.706 1.00 92.31 93 ILE A CA 1
ATOM 676 C C . ILE A 1 93 ? -5.989 -10.064 15.431 1.00 92.31 93 ILE A C 1
ATOM 678 O O . ILE A 1 93 ? -6.149 -11.266 15.629 1.00 92.31 93 ILE A O 1
ATOM 682 N N . ASN A 1 94 ? -4.901 -9.412 15.844 1.00 92.88 94 ASN A N 1
ATOM 683 C CA . ASN A 1 94 ? -3.853 -9.974 16.694 1.00 92.88 94 ASN A CA 1
ATOM 684 C C . ASN A 1 94 ? -3.123 -8.841 17.444 1.00 92.88 94 ASN A C 1
ATOM 686 O O . ASN A 1 94 ? -3.586 -7.700 17.454 1.00 92.88 94 ASN A O 1
ATOM 690 N N . ASP A 1 95 ? -1.990 -9.143 18.080 1.00 92.19 95 ASP A N 1
ATOM 691 C CA . ASP A 1 95 ? -1.214 -8.157 18.845 1.00 92.19 95 ASP A CA 1
ATOM 692 C C . ASP A 1 95 ? -0.620 -7.026 17.995 1.00 92.19 95 ASP A C 1
ATOM 694 O O . ASP A 1 95 ? -0.309 -5.968 18.538 1.00 92.19 95 ASP A O 1
ATOM 698 N N . LEU A 1 96 ? -0.460 -7.239 16.686 1.00 95.38 96 LEU A N 1
ATOM 699 C CA . LEU A 1 96 ? 0.175 -6.292 15.771 1.00 95.38 96 LEU A CA 1
ATOM 700 C C . LEU A 1 96 ? -0.793 -5.635 14.778 1.00 95.38 96 LEU A C 1
ATOM 702 O O . LEU A 1 96 ? -0.409 -4.681 14.108 1.00 95.38 96 LEU A O 1
ATOM 706 N N . VAL A 1 97 ? -2.024 -6.139 14.662 1.00 97.44 97 VAL A N 1
ATOM 707 C CA . VAL A 1 97 ? -3.017 -5.649 13.698 1.00 97.44 97 VAL A CA 1
ATOM 708 C C . VAL A 1 97 ? -4.353 -5.419 14.375 1.00 97.44 97 VAL A C 1
ATOM 710 O O . VAL A 1 97 ? -4.914 -6.307 15.024 1.00 97.44 97 VAL A O 1
ATOM 713 N N . SER A 1 98 ? -4.907 -4.237 14.141 1.00 97.75 98 SER A N 1
ATOM 714 C CA . SER A 1 98 ? -6.264 -3.885 14.534 1.00 97.75 98 SER A CA 1
ATOM 715 C C . SER A 1 98 ? -6.984 -3.157 13.404 1.00 97.75 98 SER A C 1
ATOM 717 O O . SER A 1 98 ? -6.351 -2.474 12.601 1.00 97.75 98 SER A O 1
ATOM 719 N N . VAL A 1 99 ? -8.298 -3.337 13.311 1.00 97.25 99 VAL A N 1
ATOM 720 C CA . VAL A 1 99 ? -9.118 -2.775 12.237 1.00 97.25 99 VAL A CA 1
ATOM 721 C C . VAL A 1 99 ? -10.450 -2.246 12.759 1.00 97.25 99 VAL A C 1
ATOM 723 O O . VAL A 1 99 ? -11.000 -2.753 13.729 1.00 97.25 99 VAL A O 1
ATOM 726 N N . SER A 1 100 ? -11.000 -1.239 12.095 1.00 96.88 100 SER A N 1
ATOM 727 C CA . SER A 1 100 ? -12.388 -0.793 12.240 1.00 96.88 100 SER A CA 1
ATOM 728 C C . SER A 1 100 ? -12.938 -0.406 10.869 1.00 96.88 100 SER A C 1
ATOM 730 O O . SER A 1 100 ? -12.158 -0.155 9.952 1.00 96.88 100 SER A O 1
ATOM 732 N N . GLY A 1 101 ? -14.262 -0.429 10.695 1.00 94.38 101 GLY A N 1
ATOM 733 C CA . GLY A 1 101 ? -14.912 -0.186 9.396 1.00 94.38 101 GLY A CA 1
ATOM 734 C C . GLY A 1 101 ? -14.648 -1.268 8.338 1.00 94.38 101 GLY A C 1
ATOM 735 O O . GLY A 1 101 ? -15.013 -1.104 7.177 1.00 94.38 101 GLY A O 1
ATOM 736 N N . ILE A 1 102 ? -14.025 -2.388 8.726 1.00 96.44 102 ILE A N 1
ATOM 737 C CA . ILE A 1 102 ? -13.769 -3.549 7.868 1.00 96.44 102 ILE A CA 1
ATOM 738 C C . ILE A 1 102 ? -14.652 -4.710 8.356 1.00 96.44 102 ILE A C 1
ATOM 740 O O . ILE A 1 102 ? -14.578 -5.079 9.531 1.00 96.44 102 ILE A O 1
ATOM 744 N N . PRO A 1 103 ? -15.502 -5.300 7.498 1.00 95.62 103 PRO A N 1
ATOM 745 C CA . PRO A 1 103 ? -16.347 -6.426 7.871 1.00 95.62 103 PRO A CA 1
ATOM 746 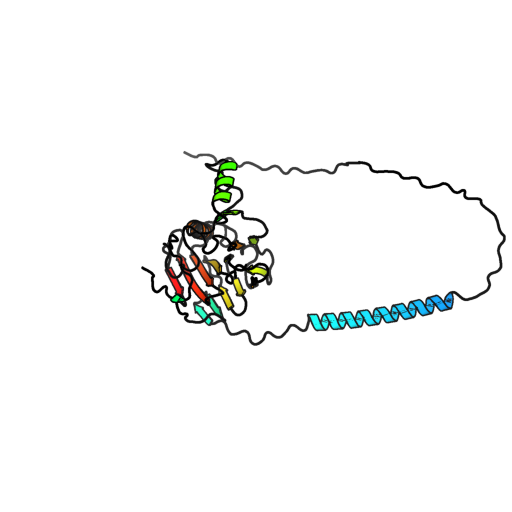C C . PRO A 1 103 ? -15.507 -7.673 8.171 1.00 95.62 103 PRO A C 1
ATOM 748 O O . PRO A 1 103 ? -14.510 -7.952 7.504 1.00 95.62 103 PRO A O 1
ATOM 751 N N . LYS A 1 104 ? -15.957 -8.474 9.144 1.00 94.50 104 LYS A N 1
ATOM 752 C CA . LYS A 1 104 ? -15.270 -9.713 9.557 1.00 94.50 104 LYS A CA 1
ATOM 753 C C . LYS A 1 104 ? -15.209 -10.771 8.461 1.00 94.50 104 LYS A C 1
ATOM 755 O O . LYS A 1 104 ? -14.333 -11.629 8.492 1.00 94.50 104 LYS A O 1
ATOM 760 N N . SER A 1 105 ? -16.178 -10.745 7.550 1.00 95.81 105 SER A N 1
ATOM 761 C CA . SER A 1 105 ? -16.220 -11.611 6.383 1.00 95.81 105 SER A CA 1
ATOM 762 C C . SER A 1 105 ? -16.944 -10.919 5.234 1.00 95.81 105 SER A C 1
ATOM 764 O O . SER A 1 105 ? -17.934 -10.222 5.467 1.00 95.81 105 SER A O 1
ATOM 766 N N . ILE A 1 106 ? -16.457 -11.128 4.013 1.00 95.75 106 ILE A N 1
ATOM 767 C CA . ILE A 1 106 ? -17.133 -10.751 2.768 1.00 95.75 106 ILE A CA 1
ATOM 768 C C . ILE A 1 106 ? -17.253 -11.965 1.844 1.00 95.75 106 ILE A C 1
ATOM 770 O O . ILE A 1 106 ? -16.539 -12.959 2.000 1.00 95.75 106 ILE A O 1
ATOM 774 N N . ASP A 1 107 ? -18.151 -11.877 0.867 1.00 93.94 107 ASP A N 1
ATOM 775 C CA . ASP A 1 107 ? -18.231 -12.861 -0.208 1.00 93.94 107 ASP A CA 1
ATOM 776 C C . ASP A 1 107 ? -17.014 -12.716 -1.131 1.00 93.94 107 ASP A C 1
ATOM 778 O O . ASP A 1 107 ? -16.863 -11.712 -1.818 1.00 93.94 107 ASP A O 1
ATOM 782 N N . GLY A 1 108 ? -16.149 -13.730 -1.176 1.00 91.19 108 GLY A N 1
ATOM 783 C CA . GLY A 1 108 ? -14.954 -13.712 -2.019 1.00 91.19 108 GLY A CA 1
ATOM 784 C C . GLY A 1 108 ? -15.238 -13.634 -3.522 1.00 91.19 108 GLY A C 1
ATOM 785 O O . GLY A 1 108 ? -14.330 -13.337 -4.292 1.00 91.19 108 GLY A O 1
ATOM 786 N N . SER A 1 109 ? -16.481 -13.871 -3.961 1.00 90.25 109 SER A N 1
ATOM 787 C CA . SER A 1 109 ? -16.874 -13.694 -5.362 1.00 90.25 109 SER A CA 1
ATOM 788 C C . SER A 1 109 ? -16.942 -12.226 -5.802 1.00 90.25 109 SER A C 1
ATOM 790 O O . SER A 1 109 ? -16.901 -11.962 -7.005 1.00 90.25 109 SER A O 1
ATOM 792 N N . THR A 1 110 ? -17.010 -11.283 -4.853 1.00 90.12 110 THR A N 1
ATOM 793 C CA . THR A 1 110 ? -17.027 -9.839 -5.129 1.00 90.12 110 THR A CA 1
ATOM 794 C C . THR A 1 110 ? -15.631 -9.236 -5.242 1.00 90.12 110 THR A C 1
ATOM 796 O O . THR A 1 110 ? -15.510 -8.094 -5.674 1.00 90.12 110 THR A O 1
ATOM 799 N N . VAL A 1 111 ? -14.587 -9.982 -4.865 1.00 90.31 111 VAL A N 1
ATOM 800 C CA . VAL A 1 111 ? -13.197 -9.524 -4.925 1.00 90.31 111 VAL A CA 1
ATOM 801 C C . VAL A 1 111 ? -12.654 -9.685 -6.341 1.00 90.31 111 VAL A C 1
ATOM 803 O O . VAL A 1 111 ? -12.684 -10.776 -6.921 1.00 90.31 111 VAL A O 1
ATOM 806 N N . ASP A 1 112 ? -12.123 -8.594 -6.891 1.00 87.00 112 ASP A N 1
ATOM 807 C CA . ASP A 1 112 ? -11.489 -8.591 -8.207 1.00 87.00 112 ASP A CA 1
ATOM 808 C C . ASP A 1 112 ? -10.133 -9.280 -8.163 1.00 87.00 112 ASP A C 1
ATOM 810 O O . ASP A 1 112 ? -9.105 -8.654 -7.913 1.00 87.00 112 ASP A O 1
ATOM 814 N N . VAL A 1 113 ? -10.143 -10.576 -8.446 1.00 87.62 113 VAL A N 1
ATOM 815 C CA . VAL A 1 113 ? -8.930 -11.383 -8.569 1.00 87.62 113 VAL A CA 1
ATOM 816 C C . VAL A 1 113 ? -8.367 -11.359 -9.987 1.00 87.62 113 VAL A C 1
ATOM 818 O O . VAL A 1 113 ? -9.115 -11.268 -10.966 1.00 87.62 113 VAL A O 1
ATOM 821 N N . ALA A 1 114 ? -7.050 -11.503 -10.103 1.00 77.62 114 ALA A N 1
ATOM 822 C CA . ALA A 1 114 ? -6.356 -11.697 -11.372 1.00 77.62 114 ALA A CA 1
ATOM 823 C C . ALA A 1 114 ? -6.946 -12.870 -12.188 1.00 77.62 114 ALA A C 1
ATOM 825 O O . ALA A 1 114 ? -7.191 -13.959 -11.663 1.00 77.62 114 ALA A O 1
ATOM 826 N N . ARG A 1 115 ? -7.219 -12.643 -13.482 1.00 76.94 115 ARG A N 1
ATOM 827 C CA . ARG A 1 115 ? -7.772 -13.634 -14.431 1.00 76.94 115 ARG A CA 1
ATOM 828 C C . ARG A 1 115 ? -7.217 -13.398 -15.839 1.00 76.94 115 ARG A C 1
ATOM 830 O O . ARG A 1 115 ? -6.710 -12.325 -16.133 1.00 76.94 115 ARG A O 1
ATOM 837 N N . ALA A 1 116 ? -7.402 -14.372 -16.735 1.00 73.81 116 ALA A N 1
ATOM 838 C CA . ALA A 1 116 ? -7.215 -14.222 -18.186 1.00 73.81 116 ALA A CA 1
ATOM 839 C C . ALA A 1 116 ? -5.822 -13.717 -18.632 1.00 73.81 116 ALA A C 1
ATOM 841 O O . ALA A 1 116 ? -5.722 -12.812 -19.456 1.00 73.81 116 ALA A O 1
ATOM 842 N N . GLY A 1 117 ? -4.754 -14.339 -18.122 1.00 77.88 117 GLY A N 1
ATOM 843 C CA . GLY A 1 117 ? -3.363 -14.023 -18.482 1.00 77.88 117 GLY A CA 1
ATOM 844 C C . GLY A 1 117 ? -2.600 -13.230 -17.420 1.00 77.88 117 GLY A C 1
ATOM 845 O O . GLY A 1 117 ? -1.407 -13.019 -17.587 1.00 77.88 117 GLY A O 1
ATOM 846 N N . PHE A 1 118 ? -3.282 -12.837 -16.343 1.00 84.88 118 PHE A N 1
ATOM 847 C CA . PHE A 1 118 ? -2.681 -12.406 -15.086 1.00 84.88 118 PHE A CA 1
ATOM 848 C C . PHE A 1 118 ? -2.618 -13.601 -14.135 1.00 84.88 118 PHE A C 1
ATOM 850 O O . PHE A 1 118 ? -3.631 -14.284 -13.942 1.00 84.88 118 PHE A O 1
ATOM 857 N N . GLU A 1 119 ? -1.455 -13.843 -13.547 1.00 88.69 119 GLU A N 1
ATOM 858 C CA . GLU A 1 119 ? -1.207 -14.944 -12.622 1.00 88.69 119 GLU A CA 1
ATOM 859 C C . GLU A 1 119 ? -0.764 -14.394 -11.269 1.00 88.69 119 GLU A C 1
ATOM 861 O O . GLU A 1 119 ? -0.001 -13.438 -11.199 1.00 88.69 119 GLU A O 1
ATOM 866 N N . ASN A 1 120 ? -1.283 -14.977 -10.192 1.00 91.06 120 ASN A N 1
ATOM 867 C CA . ASN A 1 120 ? -0.802 -14.727 -8.842 1.00 91.06 120 ASN A CA 1
ATOM 868 C C . ASN A 1 120 ? -0.218 -16.046 -8.327 1.00 91.06 120 ASN A C 1
ATOM 870 O O . ASN A 1 120 ? -0.964 -17.003 -8.102 1.00 91.06 120 ASN A O 1
ATOM 874 N N . GLU A 1 121 ? 1.105 -16.123 -8.222 1.00 90.31 121 GLU A N 1
ATOM 875 C CA . GLU A 1 121 ? 1.814 -17.293 -7.705 1.00 90.31 121 GLU A CA 1
ATOM 876 C C . GLU A 1 121 ? 1.892 -17.272 -6.174 1.00 90.31 121 GLU A C 1
ATOM 878 O O . GLU A 1 121 ? 2.036 -18.321 -5.544 1.00 90.31 121 GLU A O 1
ATOM 883 N N . LEU A 1 122 ? 1.773 -16.087 -5.563 1.00 90.81 122 LEU A N 1
ATOM 884 C CA . LEU A 1 122 ? 1.896 -15.914 -4.117 1.00 90.81 122 LEU A CA 1
ATOM 885 C C . LEU A 1 122 ? 0.748 -16.570 -3.326 1.00 90.81 122 LEU A C 1
ATOM 887 O O . LEU A 1 122 ? 0.961 -17.089 -2.229 1.00 90.81 122 LEU A O 1
ATOM 891 N N . GLY A 1 123 ? -0.469 -16.542 -3.867 1.00 91.12 123 GLY A N 1
ATOM 892 C CA . GLY A 1 123 ? -1.694 -17.009 -3.225 1.00 91.12 123 GLY A CA 1
ATOM 893 C C . GLY A 1 123 ? -2.017 -16.248 -1.938 1.00 91.12 123 GLY A C 1
ATOM 894 O O . GLY A 1 123 ? -1.804 -15.039 -1.830 1.00 91.12 123 GLY A O 1
ATOM 895 N N . LEU A 1 124 ? -2.526 -16.969 -0.933 1.00 94.25 124 LEU A N 1
ATOM 896 C CA . LEU A 1 124 ? -2.686 -16.490 0.453 1.00 94.25 124 LEU A CA 1
ATOM 897 C C . LEU A 1 124 ? -3.638 -15.292 0.631 1.00 94.25 124 LEU A C 1
ATOM 899 O O . LEU A 1 124 ? -3.529 -14.555 1.614 1.00 94.25 124 LEU A O 1
ATOM 903 N N . GLY A 1 125 ? -4.577 -15.102 -0.299 1.00 92.00 125 GLY A N 1
ATOM 904 C CA . GLY A 1 125 ? -5.494 -13.967 -0.296 1.00 92.00 125 GLY A CA 1
ATOM 905 C C . GLY A 1 125 ? -4.889 -12.700 -0.898 1.00 92.00 125 GLY A C 1
ATOM 906 O O . GLY A 1 125 ? -5.395 -11.622 -0.623 1.00 92.00 125 GLY A O 1
ATOM 907 N N . THR A 1 126 ? -3.801 -12.776 -1.669 1.00 94.44 126 THR A N 1
ATOM 908 C CA . THR A 1 126 ? -3.191 -11.607 -2.333 1.00 94.44 126 THR A CA 1
ATOM 909 C C . THR A 1 126 ? -3.697 -11.364 -3.754 1.00 94.44 126 THR A C 1
ATOM 911 O O . THR A 1 126 ? -3.362 -10.347 -4.367 1.00 94.44 126 THR A O 1
ATOM 914 N N . GLU A 1 127 ? -4.555 -12.249 -4.265 1.00 92.12 127 GLU A N 1
ATOM 915 C CA . GLU A 1 127 ? -4.983 -12.284 -5.667 1.00 92.12 127 GLU A CA 1
ATOM 916 C C . GLU A 1 127 ? -5.741 -11.024 -6.116 1.00 92.12 127 GLU A C 1
ATOM 918 O O . GLU A 1 127 ? -5.894 -10.802 -7.316 1.00 92.12 127 GLU A O 1
ATOM 923 N N . GLY A 1 128 ? -6.219 -10.208 -5.168 1.00 89.81 128 GLY A N 1
ATOM 924 C CA . GLY A 1 128 ? -6.882 -8.925 -5.422 1.00 89.81 128 GLY A CA 1
ATOM 925 C C . GLY A 1 128 ? -5.949 -7.723 -5.616 1.00 89.81 128 GLY A C 1
ATOM 926 O O . GLY A 1 128 ? -6.417 -6.639 -5.976 1.00 89.81 128 GLY A O 1
ATOM 927 N N . TRP A 1 129 ? -4.646 -7.890 -5.368 1.00 93.06 129 TRP A N 1
ATOM 928 C CA . TRP A 1 129 ? -3.673 -6.789 -5.339 1.00 93.06 129 TRP A CA 1
ATOM 929 C C . TRP A 1 129 ? -2.399 -7.071 -6.120 1.00 93.06 129 TRP A C 1
ATOM 931 O O . TRP A 1 129 ? -1.812 -6.132 -6.653 1.00 93.06 129 TRP A O 1
ATOM 941 N N . VAL A 1 130 ? -1.959 -8.328 -6.181 1.00 92.94 130 VAL A N 1
ATOM 942 C CA . VAL A 1 130 ? -0.680 -8.696 -6.793 1.00 92.94 130 VAL A CA 1
ATOM 943 C C . VAL A 1 130 ? -0.917 -9.685 -7.927 1.00 92.94 130 VAL A C 1
ATOM 945 O O . VAL A 1 130 ? -1.707 -10.613 -7.770 1.00 92.94 130 VAL A O 1
ATOM 948 N N . ALA A 1 131 ? -0.269 -9.474 -9.070 1.00 91.81 131 ALA A N 1
ATOM 949 C CA . ALA A 1 131 ? -0.300 -10.396 -10.200 1.00 91.81 131 ALA A CA 1
ATOM 950 C C . ALA A 1 131 ? 0.846 -10.111 -11.177 1.00 91.81 131 ALA A C 1
ATOM 952 O O . ALA A 1 131 ? 1.362 -8.996 -11.220 1.00 91.81 131 ALA A O 1
ATOM 953 N N . GLU A 1 132 ? 1.189 -11.086 -12.011 1.00 89.94 132 GLU A N 1
ATOM 954 C CA . GLU A 1 132 ? 2.099 -10.945 -13.142 1.00 89.94 132 GLU A CA 1
ATOM 955 C C . GLU A 1 132 ? 1.366 -11.266 -14.466 1.00 89.94 132 GLU A C 1
ATOM 957 O O . GLU A 1 132 ? 0.699 -12.298 -14.558 1.00 89.94 132 GLU A O 1
ATOM 962 N N . PRO A 1 133 ? 1.448 -10.408 -15.501 1.00 86.56 133 PRO A N 1
ATOM 963 C CA . PRO A 1 133 ? 2.057 -9.082 -15.478 1.00 86.56 133 PRO A CA 1
ATOM 964 C C . PRO A 1 133 ? 1.302 -8.128 -14.550 1.00 86.56 133 PRO A C 1
ATOM 966 O O . PRO A 1 133 ? 0.083 -8.166 -14.470 1.00 86.56 133 PRO A O 1
ATOM 969 N N . GLY A 1 134 ? 2.013 -7.236 -13.873 1.00 87.56 134 GLY A N 1
ATOM 970 C CA . GLY A 1 134 ? 1.393 -6.189 -13.062 1.00 87.56 134 GLY A CA 1
ATOM 971 C C . GLY A 1 134 ? 2.063 -4.843 -13.281 1.00 87.56 134 GLY A C 1
ATOM 972 O O . GLY A 1 134 ? 2.984 -4.706 -14.088 1.00 87.56 134 GLY A O 1
ATOM 973 N N . LYS A 1 135 ? 1.592 -3.821 -12.568 1.00 89.19 135 LYS A N 1
ATOM 974 C CA . LYS A 1 135 ? 2.148 -2.478 -12.689 1.00 89.19 135 LYS A CA 1
ATOM 975 C C . LYS A 1 135 ? 3.525 -2.384 -12.029 1.00 89.19 135 LYS A C 1
ATOM 977 O O . LYS A 1 135 ? 3.716 -2.887 -10.922 1.00 89.19 135 LYS A O 1
ATOM 982 N N . LEU A 1 136 ? 4.445 -1.711 -12.720 1.00 89.88 136 LEU A N 1
ATOM 983 C CA . LEU A 1 136 ? 5.831 -1.471 -12.337 1.00 89.88 136 LEU A CA 1
ATOM 984 C C . LEU A 1 136 ? 6.090 0.027 -12.121 1.00 89.88 136 LEU A C 1
ATOM 986 O O . LEU A 1 136 ? 5.998 0.813 -13.063 1.00 89.88 136 LEU A O 1
ATOM 990 N N . LEU A 1 137 ? 6.477 0.420 -10.907 1.00 90.62 137 LEU A N 1
ATOM 991 C CA . LEU A 1 137 ? 7.093 1.721 -10.627 1.00 90.62 137 LEU A CA 1
ATOM 992 C C . LEU A 1 137 ? 8.614 1.615 -10.685 1.00 90.62 137 LEU A C 1
ATOM 994 O O . LEU A 1 137 ? 9.231 0.938 -9.866 1.00 90.62 137 LEU A O 1
ATOM 998 N N . VAL A 1 138 ? 9.235 2.298 -11.635 1.00 89.69 138 VAL A N 1
ATOM 999 C CA . VAL A 1 138 ? 10.657 2.130 -11.923 1.00 89.69 138 VAL A CA 1
ATOM 1000 C C . VAL A 1 138 ? 11.452 3.401 -11.645 1.00 89.69 138 VAL A C 1
ATOM 1002 O O . VAL A 1 138 ? 10.988 4.525 -11.832 1.00 89.69 138 VAL A O 1
ATOM 1005 N N . GLY A 1 139 ? 12.680 3.232 -11.161 1.00 88.00 139 GLY A N 1
ATOM 1006 C CA . GLY A 1 139 ? 13.591 4.349 -10.927 1.00 88.00 139 GLY A CA 1
ATOM 1007 C C . GLY A 1 139 ? 14.193 4.909 -12.224 1.00 88.00 139 GLY A C 1
ATOM 1008 O O . GLY A 1 139 ? 14.121 4.276 -13.278 1.00 88.00 139 GLY A O 1
ATOM 1009 N N . PRO A 1 140 ? 14.895 6.053 -12.150 1.00 82.25 140 PRO A N 1
ATOM 1010 C CA . PRO A 1 140 ? 15.513 6.696 -13.314 1.00 82.25 140 PRO A CA 1
ATOM 1011 C C . PRO A 1 140 ? 16.632 5.869 -13.970 1.00 82.25 140 PRO A C 1
ATOM 1013 O O . PRO A 1 140 ? 17.047 6.201 -15.070 1.00 82.25 140 PRO A O 1
ATOM 1016 N N . ASN A 1 141 ? 17.119 4.812 -13.308 1.00 81.12 141 ASN A N 1
ATOM 1017 C CA . ASN A 1 141 ? 18.166 3.911 -13.808 1.00 81.12 141 ASN A CA 1
ATOM 1018 C C . ASN A 1 141 ? 17.621 2.539 -14.259 1.00 81.12 141 ASN A C 1
ATOM 1020 O O . ASN A 1 141 ? 18.391 1.591 -14.423 1.00 81.12 141 ASN A O 1
ATOM 1024 N N . PHE A 1 142 ? 16.310 2.410 -14.469 1.00 85.00 142 PHE A N 1
ATOM 1025 C CA . PHE A 1 142 ? 15.681 1.180 -14.951 1.00 85.00 142 PHE A CA 1
ATOM 1026 C C . PHE A 1 142 ? 16.210 0.729 -16.320 1.00 85.00 142 PHE A C 1
ATOM 1028 O O . PHE A 1 142 ? 16.193 1.501 -17.269 1.00 85.00 142 PHE A O 1
ATOM 1035 N N . GLY A 1 143 ? 16.688 -0.515 -16.424 1.00 80.12 143 GLY A N 1
ATOM 1036 C CA . GLY A 1 143 ? 17.145 -1.115 -17.688 1.00 80.12 143 GLY A CA 1
ATOM 1037 C C . GLY A 1 143 ? 18.486 -0.599 -18.234 1.00 80.12 143 GLY A C 1
ATOM 1038 O O . GLY A 1 143 ? 18.976 -1.124 -19.226 1.00 80.12 143 GLY A O 1
ATOM 1039 N N . PHE A 1 144 ? 19.138 0.378 -17.591 1.00 79.12 144 PHE A N 1
ATOM 1040 C CA . PHE A 1 144 ? 20.393 0.973 -18.095 1.00 79.12 144 PHE A CA 1
ATOM 1041 C C . PHE A 1 144 ? 21.624 0.057 -17.977 1.00 79.12 144 PHE A C 1
ATOM 1043 O O . PHE A 1 144 ? 22.721 0.449 -18.374 1.00 79.12 144 PHE A O 1
ATOM 1050 N N . GLN A 1 145 ? 21.481 -1.142 -17.405 1.00 82.88 145 GLN A N 1
ATOM 1051 C CA . GLN A 1 145 ? 22.580 -2.108 -17.314 1.00 82.88 145 GLN A CA 1
ATOM 1052 C C . GLN A 1 145 ? 22.829 -2.828 -18.645 1.00 82.88 145 GLN A C 1
ATOM 1054 O O . GLN A 1 145 ? 23.967 -3.190 -18.938 1.00 82.88 145 GLN A O 1
ATOM 1059 N N . ASP A 1 146 ? 21.781 -3.019 -19.445 1.00 88.50 146 ASP A N 1
ATOM 1060 C CA . ASP A 1 146 ? 21.800 -3.824 -20.667 1.00 88.50 146 ASP A CA 1
ATOM 1061 C C . ASP A 1 146 ? 21.078 -3.165 -21.853 1.00 88.50 146 ASP A C 1
ATOM 1063 O O . ASP A 1 146 ? 21.141 -3.693 -22.963 1.00 88.50 146 ASP A O 1
ATOM 1067 N N . LYS A 1 147 ? 20.418 -2.016 -21.647 1.00 89.62 147 LYS A N 1
ATOM 1068 C CA . LYS A 1 147 ? 19.659 -1.296 -22.678 1.00 89.62 147 LYS A CA 1
ATOM 1069 C C . LYS A 1 147 ? 20.084 0.159 -22.791 1.00 89.62 147 LYS A C 1
ATOM 1071 O O . LYS A 1 147 ? 20.481 0.813 -21.826 1.00 89.62 147 LYS A O 1
ATOM 1076 N N . THR A 1 148 ? 19.982 0.681 -24.003 1.00 90.94 148 THR A N 1
ATOM 1077 C CA . THR A 1 148 ? 20.123 2.106 -24.290 1.00 90.94 148 THR A CA 1
ATOM 1078 C C . THR A 1 148 ? 18.891 2.882 -23.804 1.00 90.94 148 THR A C 1
ATOM 1080 O O . THR A 1 148 ? 17.802 2.314 -23.698 1.00 90.94 148 THR A O 1
ATOM 1083 N N . PRO A 1 149 ? 19.007 4.205 -23.571 1.00 89.06 149 PRO A N 1
ATOM 1084 C CA . PRO A 1 149 ? 17.862 5.035 -23.190 1.00 89.06 149 PRO A CA 1
ATOM 1085 C C . PRO A 1 149 ? 16.672 4.939 -24.159 1.00 89.06 149 PRO A C 1
ATOM 1087 O O . PRO A 1 149 ? 15.526 5.001 -23.728 1.00 89.06 149 PRO A O 1
ATOM 1090 N N . ALA A 1 150 ? 16.936 4.771 -25.460 1.00 90.62 150 ALA A N 1
ATOM 1091 C CA . ALA A 1 150 ? 15.893 4.652 -26.478 1.00 90.62 150 ALA A CA 1
ATOM 1092 C C . ALA A 1 150 ? 15.115 3.333 -26.358 1.00 90.62 150 ALA A C 1
ATOM 1094 O O . ALA A 1 150 ? 13.892 3.350 -26.412 1.00 90.62 150 ALA A O 1
ATOM 1095 N N . GLU A 1 151 ? 15.807 2.214 -26.126 1.00 92.25 151 GLU A N 1
ATOM 1096 C CA . GLU A 1 151 ? 15.173 0.902 -25.923 1.00 92.25 151 GLU A CA 1
ATOM 1097 C C . GLU A 1 151 ? 14.344 0.862 -24.633 1.00 92.25 151 GLU A C 1
ATOM 1099 O O . GLU A 1 151 ? 13.293 0.226 -24.583 1.00 92.25 151 GLU A O 1
ATOM 1104 N N . ILE A 1 152 ? 14.797 1.555 -23.584 1.00 89.12 152 ILE A N 1
ATOM 1105 C CA . ILE A 1 152 ? 14.042 1.688 -22.332 1.00 89.12 152 ILE A CA 1
ATOM 1106 C C . ILE A 1 152 ? 12.780 2.519 -22.566 1.00 89.12 152 ILE A C 1
ATOM 1108 O O . ILE A 1 152 ? 11.699 2.115 -22.143 1.00 89.12 152 ILE A O 1
ATOM 1112 N N . GLN A 1 153 ? 12.896 3.657 -23.256 1.00 88.88 153 GLN A N 1
ATOM 1113 C CA . GLN A 1 153 ? 11.736 4.491 -23.564 1.00 88.88 153 GLN A CA 1
ATOM 1114 C C . GLN A 1 153 ? 10.723 3.737 -24.430 1.00 88.88 153 GLN A C 1
ATOM 1116 O O . GLN A 1 153 ? 9.540 3.743 -24.114 1.00 88.88 153 GLN A O 1
ATOM 1121 N N . GLU A 1 154 ? 11.188 3.018 -25.453 1.00 91.69 154 GLU A N 1
ATOM 1122 C CA . GLU A 1 154 ? 10.337 2.172 -26.289 1.00 91.69 154 GLU A CA 1
ATOM 1123 C C . GLU A 1 154 ? 9.625 1.089 -25.464 1.00 91.69 154 GLU A C 1
ATOM 1125 O O . GLU A 1 154 ? 8.436 0.851 -25.656 1.00 91.69 154 GLU A O 1
ATOM 1130 N N . MET A 1 155 ? 10.310 0.462 -24.502 1.00 89.31 155 MET A N 1
ATOM 1131 C CA . MET A 1 155 ? 9.685 -0.496 -23.585 1.00 89.31 155 MET A CA 1
ATOM 1132 C C . MET A 1 155 ? 8.587 0.152 -22.732 1.00 89.31 155 MET A C 1
ATOM 1134 O O . MET A 1 155 ? 7.513 -0.427 -22.585 1.00 89.31 155 MET A O 1
ATOM 1138 N N . VAL A 1 156 ? 8.842 1.339 -22.174 1.00 88.75 156 VAL A N 1
ATOM 1139 C CA . VAL A 1 156 ? 7.859 2.072 -21.361 1.00 88.75 156 VAL A CA 1
ATOM 1140 C C . VAL A 1 156 ? 6.651 2.469 -22.207 1.00 88.75 156 VAL A C 1
ATOM 1142 O O . VAL A 1 156 ? 5.520 2.202 -21.800 1.00 88.75 156 VAL A O 1
ATOM 1145 N N . ASP A 1 157 ? 6.871 3.016 -23.401 1.00 88.06 157 ASP A N 1
ATOM 1146 C CA . ASP A 1 157 ? 5.804 3.417 -24.323 1.00 88.06 157 ASP A CA 1
ATOM 1147 C C . ASP A 1 157 ? 4.957 2.203 -24.748 1.00 88.06 157 ASP A C 1
ATOM 1149 O O . ASP A 1 157 ? 3.724 2.251 -24.727 1.00 88.06 157 ASP A O 1
ATOM 1153 N N . ASN A 1 158 ? 5.607 1.071 -25.035 1.00 88.69 158 ASN A N 1
ATOM 1154 C CA . ASN A 1 158 ? 4.943 -0.177 -25.417 1.00 88.69 158 ASN A CA 1
ATOM 1155 C C . ASN A 1 158 ? 4.286 -0.916 -24.239 1.00 88.69 158 ASN A C 1
ATOM 1157 O O . ASN A 1 158 ? 3.448 -1.789 -24.462 1.00 88.69 158 ASN A O 1
ATOM 1161 N N . SER A 1 159 ? 4.614 -0.566 -22.990 1.00 84.75 159 SER A N 1
ATOM 1162 C CA . SER A 1 159 ? 3.979 -1.150 -21.798 1.00 84.75 159 SER A CA 1
ATOM 1163 C C . SER A 1 159 ? 2.526 -0.705 -21.614 1.00 84.75 159 SER A C 1
ATOM 1165 O O . SER A 1 159 ? 1.818 -1.233 -20.753 1.00 84.75 159 SER A O 1
ATOM 1167 N N . ASN A 1 160 ? 2.080 0.283 -22.403 1.00 79.62 160 ASN A N 1
ATOM 1168 C CA . ASN A 1 160 ? 0.746 0.859 -22.328 1.00 79.62 160 ASN A CA 1
ATOM 1169 C C . ASN A 1 160 ? 0.408 1.248 -20.873 1.00 79.62 160 ASN A C 1
ATOM 1171 O O . ASN A 1 160 ? -0.585 0.805 -20.314 1.00 79.62 160 ASN A O 1
ATOM 1175 N N . GLY A 1 161 ? 1.301 1.987 -20.205 1.00 79.44 161 GLY A N 1
ATOM 1176 C CA . GLY A 1 161 ? 1.123 2.463 -18.824 1.00 79.44 161 GLY A CA 1
ATOM 1177 C C . GLY A 1 161 ? 1.247 1.407 -17.713 1.00 79.44 161 GLY A C 1
ATOM 1178 O O . GLY A 1 161 ? 0.970 1.724 -16.550 1.00 79.44 161 GLY A O 1
ATOM 1179 N N . ALA A 1 162 ? 1.662 0.176 -18.040 1.00 84.12 162 ALA A N 1
ATOM 1180 C CA . ALA A 1 162 ? 2.040 -0.833 -17.047 1.00 84.12 162 ALA A CA 1
ATOM 1181 C C . ALA A 1 162 ? 3.405 -0.536 -16.403 1.00 84.12 162 ALA A C 1
ATOM 1183 O O . ALA A 1 162 ? 3.644 -0.972 -15.285 1.00 84.12 162 ALA A O 1
ATOM 1184 N N . ILE A 1 163 ? 4.280 0.229 -17.062 1.00 88.44 163 ILE A N 1
ATOM 1185 C CA . ILE A 1 163 ? 5.531 0.734 -16.486 1.00 88.44 163 ILE A CA 1
ATOM 1186 C C . ILE A 1 163 ? 5.426 2.247 -16.326 1.00 88.44 163 ILE A C 1
ATOM 1188 O O . ILE A 1 163 ? 5.048 2.956 -17.257 1.00 88.44 163 ILE A O 1
ATOM 1192 N N . GLU A 1 164 ? 5.793 2.752 -15.154 1.00 88.69 164 GLU A N 1
ATOM 1193 C CA . GLU A 1 164 ? 5.789 4.178 -14.856 1.00 88.69 164 GLU A CA 1
ATOM 1194 C C . GLU A 1 164 ? 6.989 4.576 -14.004 1.00 88.69 164 GLU A C 1
ATOM 1196 O O . GLU A 1 164 ? 7.431 3.835 -13.131 1.00 88.69 164 GLU A O 1
ATOM 1201 N N . TYR A 1 165 ? 7.530 5.766 -14.250 1.00 90.12 165 TYR A N 1
ATOM 1202 C CA . TYR A 1 165 ? 8.665 6.259 -13.483 1.00 90.12 165 TYR A CA 1
ATOM 1203 C C . TYR A 1 165 ? 8.241 6.813 -12.124 1.00 90.12 165 TYR A C 1
ATOM 1205 O O . TYR A 1 165 ? 7.286 7.588 -12.008 1.00 90.12 165 TYR A O 1
ATOM 1213 N N . LEU A 1 166 ? 9.036 6.493 -11.105 1.00 89.94 166 LEU A N 1
ATOM 1214 C CA . LEU A 1 166 ? 9.000 7.183 -9.823 1.00 89.94 166 LEU A CA 1
ATOM 1215 C C . LEU A 1 166 ? 9.282 8.673 -10.031 1.00 89.94 166 LEU A C 1
ATOM 1217 O O . LEU A 1 166 ? 10.276 9.063 -10.648 1.00 89.94 166 LEU A O 1
ATOM 1221 N N . ASN A 1 167 ? 8.410 9.512 -9.491 1.00 87.62 167 ASN A N 1
ATOM 1222 C CA . ASN A 1 167 ? 8.508 10.960 -9.569 1.00 87.62 167 ASN A CA 1
ATOM 1223 C C . ASN A 1 167 ? 7.900 11.595 -8.303 1.00 87.62 167 ASN A C 1
ATOM 1225 O O . ASN A 1 167 ? 7.198 10.917 -7.560 1.00 87.62 167 ASN A O 1
ATOM 1229 N N . PRO A 1 168 ? 8.153 12.883 -8.019 1.00 86.62 168 PRO A N 1
ATOM 1230 C CA . PRO A 1 168 ? 7.660 13.519 -6.793 1.00 86.62 168 PRO A CA 1
ATOM 1231 C C . PRO A 1 168 ? 6.131 13.565 -6.628 1.00 86.62 168 PRO A C 1
ATOM 1233 O O . PRO A 1 168 ? 5.661 13.939 -5.564 1.00 86.62 168 PRO A O 1
ATOM 1236 N N . LEU A 1 169 ? 5.347 13.245 -7.664 1.00 86.25 169 LEU A N 1
ATOM 1237 C CA . LEU A 1 169 ? 3.881 13.231 -7.596 1.00 86.25 169 LEU A CA 1
ATOM 1238 C C . LEU A 1 169 ? 3.325 11.867 -7.175 1.00 86.25 169 LEU A C 1
ATOM 1240 O O . LEU A 1 169 ? 2.200 11.801 -6.689 1.00 86.25 169 LEU A O 1
ATOM 1244 N N . ASN A 1 170 ? 4.083 10.786 -7.384 1.00 88.38 170 ASN A N 1
ATOM 1245 C CA . ASN A 1 170 ? 3.653 9.421 -7.079 1.00 88.38 170 ASN A CA 1
ATOM 1246 C C . ASN A 1 170 ? 4.453 8.776 -5.944 1.00 88.38 170 ASN A C 1
ATOM 1248 O O . ASN A 1 170 ? 4.302 7.583 -5.701 1.00 88.38 170 ASN A O 1
ATOM 1252 N N . GLN A 1 171 ? 5.273 9.544 -5.227 1.00 91.38 171 GLN A N 1
ATOM 1253 C CA . GLN A 1 171 ? 5.931 9.085 -4.013 1.00 91.38 171 GLN A CA 1
ATOM 1254 C C . GLN A 1 171 ? 6.086 10.223 -3.011 1.00 91.38 171 GLN A C 1
ATOM 1256 O O . GLN A 1 171 ? 6.331 11.364 -3.398 1.00 91.38 171 GLN A O 1
ATOM 1261 N N . ASP A 1 172 ? 6.020 9.885 -1.731 1.00 91.75 172 ASP A N 1
ATOM 1262 C CA . ASP A 1 172 ? 6.373 10.792 -0.646 1.00 91.75 172 ASP A CA 1
ATOM 1263 C C . ASP A 1 172 ? 6.970 10.009 0.529 1.00 91.75 172 ASP A C 1
ATOM 1265 O O . ASP A 1 172 ? 6.703 8.817 0.714 1.00 91.75 172 ASP A O 1
ATOM 1269 N N . ALA A 1 173 ? 7.794 10.685 1.321 1.00 91.31 173 ALA A N 1
ATOM 1270 C CA . ALA A 1 173 ? 8.319 10.176 2.574 1.00 91.31 173 ALA A CA 1
ATOM 1271 C C . ALA A 1 173 ? 7.958 11.168 3.677 1.00 91.31 173 ALA A C 1
ATOM 1273 O O . ALA A 1 173 ? 8.336 12.337 3.619 1.00 91.31 173 ALA A O 1
ATOM 1274 N N . PHE A 1 174 ? 7.238 10.723 4.707 1.00 92.06 174 PHE A N 1
ATOM 1275 C CA . PHE A 1 174 ? 6.802 11.656 5.744 1.00 92.06 174 PHE A CA 1
ATOM 1276 C C . PHE A 1 174 ? 7.947 11.944 6.705 1.00 92.06 174 PHE A C 1
ATOM 1278 O O . PHE A 1 174 ? 8.380 11.082 7.470 1.00 92.06 174 PHE A O 1
ATOM 1285 N N . GLU A 1 175 ? 8.454 13.171 6.654 1.00 89.00 175 GLU A N 1
ATOM 1286 C CA . GLU A 1 175 ? 9.644 13.572 7.408 1.00 89.00 175 GLU A CA 1
ATOM 1287 C C . GLU A 1 175 ? 9.339 14.073 8.822 1.00 89.00 175 GLU A C 1
ATOM 1289 O O . GLU A 1 175 ? 10.225 14.057 9.677 1.00 89.00 175 GLU A O 1
ATOM 1294 N N . ASN A 1 176 ? 8.100 14.495 9.076 1.00 89.50 176 ASN A N 1
ATOM 1295 C CA . ASN A 1 176 ? 7.694 15.144 10.320 1.00 89.50 176 ASN A CA 1
ATOM 1296 C C . ASN A 1 176 ? 6.702 14.287 11.106 1.00 89.50 176 ASN A C 1
ATOM 1298 O O . ASN A 1 176 ? 6.014 13.444 10.542 1.00 89.50 176 ASN A O 1
ATOM 1302 N N . GLU A 1 177 ? 6.627 14.512 12.415 1.00 85.44 177 GLU A N 1
ATOM 1303 C CA . GLU A 1 177 ? 5.567 13.940 13.247 1.00 85.44 177 GLU A CA 1
ATOM 1304 C C . GLU A 1 177 ? 4.226 14.626 12.959 1.00 85.44 177 GLU A C 1
ATOM 1306 O O . GLU A 1 177 ? 4.173 15.828 12.694 1.00 85.44 177 GLU A O 1
ATOM 1311 N N . GLY A 1 178 ? 3.134 13.869 13.070 1.00 88.50 178 GLY A N 1
ATOM 1312 C CA . GLY A 1 178 ? 1.771 14.376 12.910 1.00 88.50 178 GLY A CA 1
ATOM 1313 C C . GLY A 1 178 ? 0.981 13.635 11.833 1.00 88.50 178 GLY A C 1
ATOM 1314 O O . GLY A 1 178 ? 1.499 12.701 11.220 1.00 88.50 178 GLY A O 1
ATOM 1315 N N . PRO A 1 179 ? -0.290 14.010 11.618 1.00 93.88 179 PRO A N 1
ATOM 1316 C CA . PRO A 1 179 ? -1.080 13.449 10.535 1.00 93.88 179 PRO A CA 1
ATOM 1317 C C . PRO A 1 179 ? -0.480 13.849 9.185 1.00 93.88 179 PRO A C 1
ATOM 1319 O O . PRO A 1 179 ? -0.241 15.029 8.925 1.00 93.88 179 PRO A O 1
ATOM 1322 N N . SER A 1 180 ? -0.272 12.856 8.329 1.00 96.19 180 SER A N 1
ATOM 1323 C CA . SER A 1 180 ? 0.099 13.042 6.927 1.00 96.19 180 SER A CA 1
ATOM 1324 C C . SER A 1 180 ? -1.012 12.540 6.031 1.00 96.19 180 SER A C 1
ATOM 1326 O O . SER A 1 180 ? -1.716 11.590 6.365 1.00 96.19 180 SER A O 1
ATOM 1328 N N . TYR A 1 181 ? -1.166 13.171 4.876 1.00 94.38 181 TYR A N 1
ATOM 1329 C CA . TYR A 1 181 ? -2.235 12.853 3.944 1.00 94.38 181 TYR A CA 1
ATOM 1330 C C . TYR A 1 181 ? -1.633 12.454 2.615 1.00 94.38 181 TYR A C 1
ATOM 1332 O O . TYR A 1 181 ? -0.738 13.124 2.109 1.00 94.38 181 TYR A O 1
ATOM 1340 N N . PHE A 1 182 ? -2.163 11.387 2.037 1.00 94.12 182 PHE A N 1
ATOM 1341 C CA . PHE A 1 182 ? -1.766 10.940 0.717 1.00 94.12 182 PHE A CA 1
ATOM 1342 C C . PHE A 1 182 ? -3.006 10.671 -0.128 1.00 94.12 182 PHE A C 1
ATOM 1344 O O . PHE A 1 182 ? -4.034 10.203 0.374 1.00 94.12 182 PHE A O 1
ATOM 1351 N N . ASN A 1 183 ? -2.921 11.005 -1.411 1.00 91.38 183 ASN A N 1
ATOM 1352 C CA . ASN A 1 183 ? -4.010 10.766 -2.343 1.00 91.38 183 ASN A CA 1
ATOM 1353 C C . ASN A 1 183 ? -4.117 9.265 -2.630 1.00 91.38 183 ASN A C 1
ATOM 1355 O O . ASN A 1 183 ? -3.140 8.654 -3.058 1.00 91.38 183 ASN A O 1
ATOM 1359 N N . LEU A 1 184 ? -5.298 8.687 -2.427 1.00 91.12 184 LEU A N 1
ATOM 1360 C CA . LEU A 1 184 ? -5.637 7.350 -2.893 1.00 91.12 184 LEU A CA 1
ATOM 1361 C C . LEU A 1 184 ? -6.422 7.501 -4.203 1.00 91.12 184 LEU A C 1
ATOM 1363 O O . LEU A 1 184 ? -7.621 7.796 -4.160 1.00 91.12 184 LEU A O 1
ATOM 1367 N N . PRO A 1 185 ? -5.754 7.364 -5.363 1.00 84.38 185 PRO A N 1
ATOM 1368 C CA . PRO A 1 185 ? -6.379 7.658 -6.640 1.00 84.38 185 PRO A CA 1
ATOM 1369 C C . PRO A 1 185 ? -7.473 6.648 -6.985 1.00 84.38 185 PRO A C 1
ATOM 1371 O O . PRO A 1 185 ? -7.307 5.442 -6.775 1.00 84.38 185 PRO A O 1
ATOM 1374 N N . GLY A 1 186 ? -8.545 7.140 -7.608 1.00 83.44 186 GLY A N 1
ATOM 1375 C CA . GLY A 1 186 ? -9.510 6.289 -8.299 1.00 83.44 186 GLY A CA 1
ATOM 1376 C C . GLY A 1 186 ? -8.819 5.388 -9.334 1.00 83.44 186 GLY A C 1
ATOM 1377 O O . GLY A 1 186 ? -7.947 5.809 -10.097 1.00 83.44 186 GLY A O 1
ATOM 1378 N N . GLY A 1 187 ? -9.169 4.109 -9.318 1.00 79.00 187 GLY A N 1
ATOM 1379 C CA . GLY A 1 187 ? -8.636 3.032 -10.141 1.00 79.00 187 GLY A CA 1
ATOM 1380 C C . GLY A 1 187 ? -7.235 2.554 -9.765 1.00 79.00 187 GLY A C 1
ATOM 1381 O O . GLY A 1 187 ? -6.786 1.576 -10.352 1.00 79.00 187 GLY A O 1
ATOM 1382 N N . GLY A 1 188 ? -6.530 3.223 -8.849 1.00 86.69 188 GLY A N 1
ATOM 1383 C CA . GLY A 1 188 ? -5.135 2.924 -8.526 1.00 86.69 188 GLY A CA 1
ATOM 1384 C C . GLY A 1 188 ? -4.922 2.277 -7.160 1.00 86.69 188 GLY A C 1
ATOM 1385 O O . GLY A 1 188 ? -5.858 1.863 -6.476 1.00 86.69 188 GLY A O 1
ATOM 1386 N N . PHE A 1 189 ? -3.655 2.224 -6.758 1.00 90.00 189 PHE A N 1
ATOM 1387 C CA . PHE A 1 189 ? -3.218 1.727 -5.460 1.00 90.00 189 PHE A CA 1
ATOM 1388 C C . PHE A 1 189 ? -2.295 2.727 -4.785 1.00 90.00 189 PHE A C 1
ATOM 1390 O O . PHE A 1 189 ? -1.632 3.531 -5.443 1.00 90.00 189 PHE A O 1
ATOM 1397 N N . ILE A 1 190 ? -2.184 2.605 -3.472 1.00 93.69 190 ILE A N 1
ATOM 1398 C CA . ILE A 1 190 ? -1.009 3.073 -2.751 1.00 93.69 190 ILE A CA 1
ATOM 1399 C C . ILE A 1 190 ? -0.298 1.880 -2.124 1.00 93.69 190 ILE A C 1
ATOM 1401 O O . ILE A 1 190 ? -0.936 0.930 -1.671 1.00 93.69 190 ILE A O 1
ATOM 1405 N N . LEU A 1 191 ? 1.026 1.945 -2.089 1.00 95.00 191 LEU A N 1
ATOM 1406 C CA . LEU A 1 191 ? 1.871 1.044 -1.323 1.00 95.00 191 LEU A CA 1
ATOM 1407 C C . LEU A 1 191 ? 2.662 1.889 -0.340 1.00 95.00 191 LEU A C 1
ATOM 1409 O O . LEU A 1 191 ? 3.350 2.819 -0.756 1.00 95.00 191 LEU A O 1
ATOM 1413 N N . SER A 1 192 ? 2.599 1.563 0.944 1.00 95.06 192 SER A N 1
ATOM 1414 C CA . SER A 1 192 ? 3.474 2.156 1.943 1.00 95.06 192 SER A CA 1
ATOM 1415 C C . SER A 1 192 ? 4.319 1.117 2.658 1.00 95.06 192 SER A C 1
ATOM 1417 O O . SER A 1 192 ? 3.938 -0.044 2.785 1.00 95.06 192 SER A O 1
ATOM 1419 N N . THR A 1 193 ? 5.479 1.539 3.145 1.00 93.81 193 THR A N 1
ATOM 1420 C CA . THR A 1 193 ? 6.293 0.757 4.079 1.00 93.81 193 THR A CA 1
ATOM 1421 C C . THR A 1 193 ? 6.501 1.570 5.347 1.00 93.81 193 THR A C 1
ATOM 1423 O O . THR A 1 193 ? 6.715 2.775 5.242 1.00 93.81 193 THR A O 1
ATOM 1426 N N . ALA A 1 194 ? 6.404 0.955 6.530 1.00 93.00 194 ALA A N 1
ATOM 1427 C CA . ALA A 1 194 ? 6.656 1.631 7.805 1.00 93.00 194 ALA A CA 1
ATOM 1428 C C . ALA A 1 194 ? 6.967 0.665 8.954 1.00 93.00 194 ALA A C 1
ATOM 1430 O O . ALA A 1 194 ? 6.525 -0.476 8.955 1.00 93.00 194 ALA A O 1
ATOM 1431 N N . ALA A 1 195 ? 7.643 1.148 9.998 1.00 91.00 195 ALA A N 1
ATOM 1432 C CA . ALA A 1 195 ? 7.843 0.375 11.231 1.00 91.00 195 ALA A CA 1
ATOM 1433 C C . ALA A 1 195 ? 6.554 0.229 12.069 1.00 91.00 195 ALA A C 1
ATOM 1435 O O . ALA A 1 195 ? 6.353 -0.769 12.752 1.00 91.00 195 ALA A O 1
ATOM 1436 N N . LYS A 1 196 ? 5.692 1.248 12.034 1.00 93.69 196 LYS A N 1
ATOM 1437 C CA . LYS A 1 196 ? 4.327 1.269 12.579 1.00 93.69 196 LYS A CA 1
ATOM 1438 C C . LYS A 1 196 ? 3.534 2.348 11.854 1.00 93.69 196 LYS A C 1
ATOM 1440 O O . LYS A 1 196 ? 4.142 3.303 11.365 1.00 93.69 196 LYS A O 1
ATOM 1445 N N . MET A 1 197 ? 2.216 2.212 11.786 1.00 96.38 197 MET A N 1
ATOM 1446 C CA . MET A 1 197 ? 1.321 3.242 11.252 1.00 96.38 197 MET A CA 1
ATOM 1447 C C . MET A 1 197 ? -0.134 2.943 11.605 1.00 96.38 197 MET A C 1
ATOM 1449 O O . MET A 1 197 ? -0.536 1.786 11.683 1.00 96.38 197 MET A O 1
ATOM 1453 N N . THR A 1 198 ? -0.934 3.993 11.736 1.00 97.69 198 THR A N 1
ATOM 1454 C CA . THR A 1 198 ? -2.393 3.913 11.671 1.00 97.69 198 THR A CA 1
ATOM 1455 C C . THR A 1 198 ? -2.844 4.625 10.406 1.00 97.69 198 THR A C 1
ATOM 1457 O O . THR A 1 198 ? -2.446 5.766 10.174 1.00 97.69 198 THR A O 1
ATOM 1460 N N . VAL A 1 199 ? -3.655 3.962 9.587 1.00 97.81 199 VAL A N 1
ATOM 1461 C CA . VAL A 1 199 ? -4.146 4.510 8.319 1.00 97.81 199 VAL A CA 1
ATOM 1462 C C . VAL A 1 199 ? -5.662 4.551 8.331 1.00 97.81 199 VAL A C 1
ATOM 1464 O O . VAL A 1 199 ? -6.305 3.529 8.561 1.00 97.81 199 VAL A O 1
ATOM 1467 N N . GLN A 1 200 ? -6.226 5.730 8.083 1.00 97.88 200 GLN A N 1
ATOM 1468 C CA . GLN A 1 200 ? -7.662 5.939 7.948 1.00 97.88 200 GLN A CA 1
ATOM 1469 C C . GLN A 1 200 ? -8.022 6.277 6.501 1.00 97.88 200 GLN A C 1
ATOM 1471 O O . GLN A 1 200 ? -7.436 7.178 5.900 1.00 97.88 200 GLN A O 1
ATOM 1476 N N . ILE A 1 201 ? -9.007 5.562 5.955 1.00 96.12 201 ILE A N 1
ATOM 1477 C CA . ILE A 1 201 ? -9.552 5.759 4.609 1.00 96.12 201 ILE A CA 1
ATOM 1478 C C . ILE A 1 201 ? -11.077 5.663 4.695 1.00 96.12 201 ILE A C 1
ATOM 1480 O O . ILE A 1 201 ? -11.639 4.574 4.821 1.00 96.12 201 ILE A O 1
ATOM 1484 N N . GLY A 1 202 ? -11.752 6.811 4.635 1.00 92.81 202 GLY A N 1
ATOM 1485 C CA . GLY A 1 202 ? -13.194 6.874 4.870 1.00 92.81 202 GLY A CA 1
ATOM 1486 C C . GLY A 1 202 ? -13.552 6.366 6.271 1.00 92.81 202 GLY A C 1
ATOM 1487 O O . GLY A 1 202 ? -13.088 6.917 7.271 1.00 92.81 202 GLY A O 1
ATOM 1488 N N . ASP A 1 203 ? -14.368 5.315 6.323 1.00 92.56 203 ASP A N 1
ATOM 1489 C CA . ASP A 1 203 ? -14.795 4.623 7.544 1.00 92.56 203 ASP A CA 1
ATOM 1490 C C . ASP A 1 203 ? -13.802 3.557 8.033 1.00 92.56 203 ASP A C 1
ATOM 1492 O O . ASP A 1 203 ? -13.863 3.143 9.192 1.00 92.56 203 ASP A O 1
ATOM 1496 N N . ALA A 1 204 ? -12.885 3.113 7.170 1.00 96.50 204 ALA A N 1
ATOM 1497 C CA . ALA A 1 204 ? -11.917 2.084 7.503 1.00 96.50 204 ALA A CA 1
ATOM 1498 C C . ALA A 1 204 ? -10.721 2.679 8.254 1.00 96.50 204 ALA A C 1
ATOM 1500 O O . ALA A 1 204 ? -10.116 3.658 7.811 1.00 96.50 204 ALA A O 1
ATOM 1501 N N . VAL A 1 205 ? -10.344 2.048 9.364 1.00 97.88 205 VAL A N 1
ATOM 1502 C CA . VAL A 1 205 ? -9.134 2.376 10.126 1.00 97.88 205 VAL A CA 1
ATOM 1503 C C . VAL A 1 205 ? -8.319 1.107 10.309 1.00 97.88 205 VAL A C 1
ATOM 1505 O O . VAL A 1 205 ? -8.838 0.112 10.806 1.00 97.88 205 VAL A O 1
ATOM 1508 N N . ILE A 1 206 ? -7.046 1.142 9.923 1.00 98.38 206 ILE A N 1
ATOM 1509 C CA . ILE A 1 206 ? -6.109 0.019 10.008 1.00 98.38 206 ILE A CA 1
ATOM 1510 C C . ILE A 1 206 ? -4.952 0.441 10.914 1.00 98.38 206 ILE A C 1
ATOM 1512 O O . ILE A 1 206 ? -4.185 1.337 10.568 1.00 98.38 206 ILE A O 1
ATOM 1516 N N . GLY A 1 207 ? -4.832 -0.188 12.080 1.00 98.00 207 GLY A N 1
ATOM 1517 C CA . GLY A 1 207 ? -3.718 -0.009 13.008 1.00 98.00 207 GLY A CA 1
ATOM 1518 C C . GLY A 1 207 ? -2.691 -1.125 12.849 1.00 98.00 207 GLY A C 1
ATOM 1519 O O . GLY A 1 207 ? -3.016 -2.293 13.067 1.00 98.00 207 GLY A O 1
ATOM 1520 N N . LEU A 1 208 ? -1.464 -0.752 12.490 1.00 97.56 208 LEU A N 1
ATOM 1521 C CA . LEU A 1 208 ? -0.312 -1.631 12.305 1.00 97.56 208 LEU A CA 1
ATOM 1522 C C . LEU A 1 208 ? 0.749 -1.278 13.349 1.00 97.56 208 LEU A C 1
ATOM 1524 O O . LEU A 1 208 ? 1.469 -0.282 13.226 1.00 97.56 208 LEU A O 1
ATOM 1528 N N . GLU A 1 209 ? 0.813 -2.079 14.409 1.00 95.56 209 GLU A N 1
ATOM 1529 C CA . GLU A 1 209 ? 1.682 -1.817 15.553 1.00 95.56 209 GLU A CA 1
ATOM 1530 C C . GLU A 1 209 ? 3.124 -2.240 15.277 1.00 95.56 209 GLU A C 1
ATOM 1532 O O . GLU A 1 209 ? 3.396 -3.222 14.581 1.00 95.56 209 GLU A O 1
ATOM 1537 N N . GLY A 1 210 ? 4.060 -1.497 15.864 1.00 91.88 210 GLY A N 1
ATOM 1538 C CA . GLY A 1 210 ? 5.484 -1.776 15.728 1.00 91.88 210 GLY A CA 1
ATOM 1539 C C . GLY A 1 210 ? 5.942 -2.893 16.656 1.00 91.88 210 GLY A C 1
ATOM 1540 O O . GLY A 1 210 ? 5.520 -2.976 17.810 1.00 91.88 210 GLY A O 1
ATOM 1541 N N . ALA A 1 211 ? 6.872 -3.714 16.175 1.00 90.69 211 ALA A N 1
ATOM 1542 C CA . ALA A 1 211 ? 7.523 -4.749 16.968 1.00 90.69 211 ALA A CA 1
ATOM 1543 C C . ALA A 1 211 ? 9.033 -4.811 16.683 1.00 90.69 211 ALA A C 1
ATOM 1545 O O . ALA A 1 211 ? 9.486 -4.419 15.606 1.00 90.69 211 ALA A O 1
ATOM 1546 N N . PRO A 1 212 ? 9.851 -5.316 17.625 1.00 87.06 212 PRO A N 1
ATOM 1547 C CA . PRO A 1 212 ? 11.272 -5.512 17.372 1.00 87.06 212 PRO A CA 1
ATOM 1548 C C . PRO A 1 212 ? 11.519 -6.423 16.164 1.00 87.06 212 PRO A C 1
ATOM 1550 O O . PRO A 1 212 ? 10.992 -7.535 16.109 1.00 87.06 212 PRO A O 1
ATOM 1553 N N . ARG A 1 213 ? 12.414 -5.981 15.268 1.00 87.88 213 ARG A N 1
ATOM 1554 C CA . ARG A 1 213 ? 12.842 -6.691 14.045 1.00 87.88 213 ARG A CA 1
ATOM 1555 C C . ARG A 1 213 ? 11.743 -6.870 12.986 1.00 87.88 213 ARG A C 1
ATOM 1557 O O . ARG A 1 213 ? 11.874 -7.741 12.129 1.00 87.88 213 ARG A O 1
ATOM 1564 N N . HIS A 1 214 ? 10.691 -6.059 13.046 1.00 91.50 214 HIS A N 1
ATOM 1565 C CA . HIS A 1 214 ? 9.516 -6.166 12.188 1.00 91.50 214 HIS A CA 1
ATOM 1566 C C . HIS A 1 214 ? 9.310 -4.906 11.336 1.00 91.50 214 HIS A C 1
ATOM 1568 O O . HIS A 1 214 ? 9.499 -3.794 11.830 1.00 91.50 214 HIS A O 1
ATOM 1574 N N . ASN A 1 215 ? 8.923 -5.093 10.072 1.00 93.25 215 ASN A N 1
ATOM 1575 C CA . ASN A 1 215 ? 8.476 -4.030 9.171 1.00 93.25 215 ASN A CA 1
ATOM 1576 C C . ASN A 1 215 ? 7.056 -4.304 8.672 1.00 93.25 215 ASN A C 1
ATOM 1578 O O . ASN A 1 215 ? 6.671 -5.457 8.451 1.00 93.25 215 ASN A O 1
ATOM 1582 N N . TRP A 1 216 ? 6.321 -3.235 8.389 1.00 95.38 216 TRP A N 1
ATOM 1583 C CA . TRP A 1 216 ? 5.057 -3.295 7.672 1.00 95.38 216 TRP A CA 1
ATOM 1584 C C . TRP A 1 216 ? 5.217 -2.851 6.228 1.00 95.38 216 TRP A C 1
ATOM 1586 O O . TRP A 1 216 ? 5.860 -1.842 5.937 1.00 95.38 216 TRP A O 1
ATOM 1596 N N . MET A 1 217 ? 4.536 -3.568 5.344 1.00 95.88 217 MET A N 1
ATOM 1597 C CA . MET A 1 217 ? 4.097 -3.066 4.052 1.00 95.88 217 MET A CA 1
ATOM 1598 C C . MET A 1 217 ? 2.568 -2.999 4.063 1.00 95.88 217 MET A C 1
ATOM 1600 O O . MET A 1 217 ? 1.901 -3.908 4.553 1.00 95.88 217 MET A O 1
ATOM 1604 N N . LEU A 1 218 ? 2.000 -1.916 3.555 1.00 97.44 218 LEU A N 1
ATOM 1605 C CA . LEU A 1 218 ? 0.562 -1.745 3.399 1.00 97.44 218 LEU A CA 1
ATOM 1606 C C . LEU A 1 218 ? 0.267 -1.488 1.925 1.00 97.44 218 LEU A C 1
ATOM 1608 O O . LEU A 1 218 ? 0.853 -0.592 1.329 1.00 97.44 218 LEU A O 1
ATOM 1612 N N . VAL A 1 219 ? -0.656 -2.252 1.352 1.00 96.81 219 VAL A N 1
ATOM 1613 C CA . VAL A 1 219 ? -1.173 -2.047 -0.001 1.00 96.81 219 VAL A CA 1
ATOM 1614 C C . VAL A 1 219 ? -2.647 -1.695 0.109 1.00 96.81 219 VAL A C 1
ATOM 1616 O O . VAL A 1 219 ? -3.420 -2.439 0.709 1.00 96.81 219 VAL A O 1
ATOM 1619 N N . VAL A 1 220 ? -3.055 -0.568 -0.463 1.00 95.94 220 VAL A N 1
ATOM 1620 C CA . VAL A 1 220 ? -4.461 -0.154 -0.480 1.00 95.94 220 VAL A CA 1
ATOM 1621 C C . VAL A 1 220 ? -4.900 0.094 -1.910 1.00 95.94 220 VAL A C 1
ATOM 1623 O O . VAL A 1 220 ? -4.303 0.918 -2.598 1.00 95.94 220 VAL A O 1
ATOM 1626 N N . ARG A 1 221 ? -5.964 -0.583 -2.338 1.00 92.62 221 ARG A N 1
ATOM 1627 C CA . ARG A 1 221 ? -6.653 -0.330 -3.606 1.00 92.62 221 ARG A CA 1
ATOM 1628 C C . ARG A 1 221 ? -7.701 0.761 -3.420 1.00 92.62 221 ARG A C 1
ATOM 1630 O O . ARG A 1 221 ? -8.527 0.673 -2.512 1.00 92.62 221 ARG A O 1
ATOM 1637 N N . GLY A 1 222 ? -7.640 1.787 -4.263 1.00 90.25 222 GLY A N 1
ATOM 1638 C CA . GLY A 1 222 ? -8.609 2.878 -4.301 1.00 90.25 222 GLY A CA 1
ATOM 1639 C C . GLY A 1 222 ? -9.942 2.455 -4.904 1.00 90.25 222 GLY A C 1
ATOM 1640 O O . GLY A 1 222 ? -10.105 1.320 -5.349 1.00 90.25 222 GLY A O 1
ATOM 1641 N N . GLN A 1 223 ? -10.903 3.377 -4.927 1.00 87.75 223 GLN A N 1
ATOM 1642 C CA . GLN A 1 223 ? -12.203 3.128 -5.552 1.00 87.75 223 GLN A CA 1
ATOM 1643 C C . GLN A 1 223 ? -12.059 2.819 -7.042 1.00 87.75 223 GLN A C 1
ATOM 1645 O O . GLN A 1 223 ? -11.097 3.258 -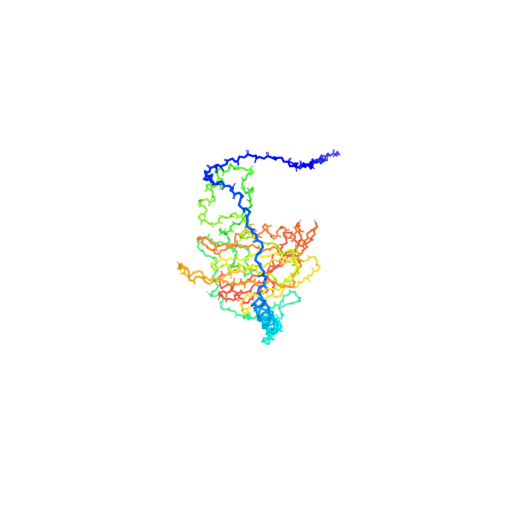7.658 1.00 87.75 223 GLN A O 1
ATOM 1650 N N . TYR A 1 224 ? -12.981 2.074 -7.644 1.00 83.19 224 TYR A N 1
ATOM 1651 C CA . TYR A 1 224 ? -12.937 1.836 -9.085 1.00 83.19 224 TYR A CA 1
ATOM 1652 C C . TYR A 1 224 ? -13.096 3.134 -9.868 1.00 83.19 224 TYR A C 1
ATOM 1654 O O . TYR A 1 224 ? -13.914 3.979 -9.517 1.00 83.19 224 TYR A O 1
ATOM 1662 N N . ALA A 1 225 ? -12.337 3.256 -10.958 1.00 76.12 225 ALA A N 1
ATOM 1663 C CA . ALA A 1 225 ? -12.585 4.319 -11.914 1.00 76.12 225 ALA A CA 1
ATOM 1664 C C . ALA A 1 225 ? -13.866 3.997 -12.698 1.00 76.12 225 ALA A C 1
ATOM 1666 O O . ALA A 1 225 ? -13.994 2.894 -13.235 1.00 76.12 225 ALA A O 1
ATOM 1667 N N . ASP A 1 226 ? -14.786 4.947 -12.813 1.00 71.81 226 ASP A N 1
ATOM 1668 C CA . ASP A 1 226 ? -16.035 4.776 -13.566 1.00 71.81 226 ASP A CA 1
ATOM 1669 C C . ASP A 1 226 ? -15.841 4.949 -15.087 1.00 71.81 226 ASP A C 1
ATOM 1671 O O . ASP A 1 226 ? -16.761 4.756 -15.887 1.00 71.81 226 ASP A O 1
ATOM 1675 N N . GLY A 1 227 ? -14.611 5.286 -15.492 1.00 73.44 227 GLY A N 1
ATOM 1676 C CA . GLY A 1 227 ? -14.209 5.454 -16.885 1.00 73.44 227 GLY A CA 1
ATOM 1677 C C . GLY A 1 227 ? -14.653 6.781 -17.500 1.00 73.44 227 GLY A C 1
ATOM 1678 O O . GLY A 1 227 ? -14.326 7.034 -18.661 1.00 73.44 227 GLY A O 1
ATOM 1679 N N . GLN A 1 228 ? -15.346 7.627 -16.744 1.00 75.94 228 GLN A N 1
ATOM 1680 C CA . GLN A 1 228 ? -15.748 8.962 -17.148 1.00 75.94 228 GLN A CA 1
ATOM 1681 C C . GLN A 1 228 ? -14.738 9.997 -16.637 1.00 75.94 228 GLN A C 1
ATOM 1683 O O . GLN A 1 228 ? -13.870 9.728 -15.808 1.00 75.94 228 GLN A O 1
ATOM 1688 N N . VAL A 1 229 ? -14.756 11.170 -17.262 1.00 72.94 229 VAL A N 1
ATOM 1689 C CA . VAL A 1 229 ? -13.865 12.275 -16.901 1.00 72.94 229 VAL A CA 1
ATOM 1690 C C . VAL A 1 229 ? -14.552 13.084 -15.801 1.00 72.94 229 VAL A C 1
ATOM 1692 O O . VAL A 1 229 ? -15.743 13.359 -15.910 1.00 72.94 229 VAL A O 1
ATOM 1695 N N . ASP A 1 230 ? -13.792 13.479 -14.777 1.00 72.56 230 ASP A N 1
ATOM 1696 C CA . ASP A 1 230 ? -14.218 14.342 -13.659 1.00 72.56 230 ASP A CA 1
ATOM 1697 C C . ASP A 1 230 ? -15.271 13.756 -12.696 1.00 72.56 230 ASP A C 1
ATOM 1699 O O . ASP A 1 230 ? -15.877 14.489 -11.914 1.00 72.56 230 ASP A O 1
ATOM 1703 N N . THR A 1 231 ? -15.478 12.442 -12.720 1.00 72.56 231 THR A N 1
ATOM 1704 C CA . THR A 1 231 ? -16.441 11.727 -11.860 1.00 72.56 231 THR A CA 1
ATOM 1705 C C . THR A 1 231 ? -15.778 10.767 -10.875 1.00 72.56 231 THR A C 1
ATOM 1707 O O . THR A 1 231 ? -16.371 10.448 -9.847 1.00 72.56 231 THR A O 1
ATOM 1710 N N . ASP A 1 232 ? -14.540 10.349 -11.159 1.00 68.44 232 ASP A N 1
ATOM 1711 C CA . ASP A 1 232 ? -13.738 9.505 -10.276 1.00 68.44 232 ASP A CA 1
ATOM 1712 C C . ASP A 1 232 ? -13.487 10.226 -8.933 1.00 68.44 232 ASP A C 1
ATOM 1714 O O . ASP A 1 232 ? -12.825 11.268 -8.872 1.00 68.44 232 ASP A O 1
ATOM 1718 N N . GLU A 1 233 ? -13.994 9.659 -7.835 1.00 76.06 233 GLU A N 1
ATOM 1719 C CA . GLU A 1 233 ? -13.741 10.169 -6.488 1.00 76.06 233 GLU A CA 1
ATOM 1720 C C . GLU A 1 233 ? -12.355 9.722 -6.004 1.00 76.06 233 GLU A C 1
ATOM 1722 O O . GLU A 1 233 ? -12.045 8.536 -5.876 1.00 76.06 233 GLU A O 1
ATOM 1727 N N . ASN A 1 234 ? -11.496 10.697 -5.710 1.00 82.81 234 ASN A N 1
ATOM 1728 C CA . ASN A 1 234 ? -10.239 10.432 -5.025 1.00 82.81 234 ASN A CA 1
ATOM 1729 C C . ASN A 1 234 ? -10.483 10.396 -3.520 1.00 82.81 234 ASN A C 1
ATOM 1731 O O . ASN A 1 234 ? -11.032 11.337 -2.941 1.00 82.81 234 ASN A O 1
ATOM 1735 N N . LEU A 1 235 ? -10.018 9.331 -2.875 1.00 90.94 235 LEU A N 1
ATOM 1736 C CA . LEU A 1 235 ? -10.057 9.235 -1.426 1.00 90.94 235 LEU A CA 1
ATOM 1737 C C . LEU A 1 235 ? -8.772 9.787 -0.824 1.00 90.94 235 LEU A C 1
ATOM 1739 O O . LEU A 1 235 ? -7.705 9.804 -1.437 1.00 90.94 235 LEU A O 1
ATOM 1743 N N . ARG A 1 236 ? -8.870 10.217 0.429 1.00 93.19 236 ARG A N 1
ATOM 1744 C CA . ARG A 1 236 ? -7.716 10.636 1.215 1.00 93.19 236 ARG A CA 1
ATOM 1745 C C . ARG A 1 236 ? -7.347 9.523 2.183 1.00 93.19 236 ARG A C 1
ATOM 1747 O O . ARG A 1 236 ? -8.171 9.146 3.012 1.00 93.19 236 ARG A O 1
ATOM 1754 N N . ALA A 1 237 ? -6.113 9.039 2.092 1.00 96.12 237 ALA A N 1
ATOM 1755 C CA . ALA A 1 237 ? -5.517 8.209 3.126 1.00 96.12 237 ALA A CA 1
ATOM 1756 C C . ALA A 1 237 ? -4.848 9.124 4.156 1.00 96.12 237 ALA A C 1
ATOM 1758 O O . ALA A 1 237 ? -3.964 9.913 3.817 1.00 96.12 237 ALA A O 1
ATOM 1759 N N . GLU A 1 238 ? -5.295 9.044 5.404 1.00 97.25 238 GLU A N 1
ATOM 1760 C CA . GLU A 1 238 ? -4.704 9.759 6.530 1.00 97.25 238 GLU A CA 1
ATOM 1761 C C . GLU A 1 238 ? -3.812 8.809 7.327 1.00 97.25 238 GLU A C 1
ATOM 1763 O O . GLU A 1 238 ? -4.271 7.795 7.848 1.00 97.25 238 GLU A O 1
ATOM 1768 N N . PHE A 1 239 ? -2.531 9.143 7.416 1.00 97.31 239 PHE A N 1
ATOM 1769 C CA . PHE A 1 239 ? -1.520 8.397 8.146 1.00 97.31 239 PHE A CA 1
ATOM 1770 C C . PHE A 1 239 ? -1.238 9.090 9.471 1.00 97.31 239 PHE A C 1
ATOM 1772 O O . PHE A 1 239 ? -0.893 10.269 9.510 1.00 97.31 239 PHE A O 1
ATOM 1779 N N . THR A 1 240 ? -1.327 8.341 10.562 1.00 96.69 240 THR A N 1
ATOM 1780 C CA . THR A 1 240 ? -1.016 8.792 11.922 1.00 96.69 240 THR A CA 1
ATOM 1781 C C . THR A 1 240 ? -0.188 7.733 12.651 1.00 96.69 240 THR A C 1
ATOM 1783 O O . THR A 1 240 ? 0.022 6.633 12.140 1.00 96.69 240 THR A O 1
ATOM 1786 N N . ASN A 1 241 ? 0.337 8.069 13.836 1.00 93.88 241 ASN A N 1
ATOM 1787 C CA . ASN A 1 241 ? 1.099 7.152 14.699 1.00 93.88 241 ASN A CA 1
ATOM 1788 C C . ASN A 1 241 ? 2.253 6.401 13.989 1.00 93.88 241 ASN A C 1
ATOM 1790 O O . ASN A 1 241 ? 2.617 5.290 14.376 1.00 93.88 241 ASN A O 1
ATOM 1794 N N . TYR A 1 242 ? 2.848 6.997 12.956 1.00 93.75 242 TYR A N 1
ATOM 1795 C CA . TYR A 1 242 ? 3.999 6.436 12.254 1.00 93.75 242 TYR A CA 1
ATOM 1796 C C . TYR A 1 242 ? 5.321 6.949 12.838 1.00 93.75 242 TYR A C 1
ATOM 1798 O O . TYR A 1 242 ? 5.339 7.865 13.661 1.00 93.75 242 TYR A O 1
ATOM 1806 N N . ILE A 1 243 ? 6.438 6.335 12.438 1.00 90.31 243 ILE A N 1
ATOM 1807 C CA . ILE A 1 243 ? 7.783 6.848 12.738 1.00 90.31 243 ILE A CA 1
ATOM 1808 C C . ILE A 1 243 ? 8.230 7.704 11.545 1.00 90.31 243 ILE A C 1
ATOM 1810 O O . ILE A 1 243 ? 8.363 7.165 10.442 1.00 90.31 243 ILE A O 1
ATOM 1814 N N . PRO A 1 244 ? 8.442 9.021 11.714 1.00 87.00 244 PRO A N 1
ATOM 1815 C CA . PRO A 1 244 ? 8.882 9.873 10.616 1.00 87.00 244 PRO A CA 1
ATOM 1816 C C . PRO A 1 244 ? 10.205 9.395 10.032 1.00 87.00 244 PRO A C 1
ATOM 1818 O O . PRO A 1 244 ? 11.042 8.823 10.732 1.00 87.00 244 PRO A O 1
ATOM 1821 N N . ARG A 1 245 ? 10.397 9.629 8.734 1.00 82.06 245 ARG A N 1
ATOM 1822 C CA . ARG A 1 245 ? 11.530 9.151 7.926 1.00 82.06 245 ARG A CA 1
ATOM 1823 C C . ARG A 1 245 ? 11.628 7.629 7.798 1.00 82.06 245 ARG A C 1
ATOM 1825 O O . ARG A 1 245 ? 12.478 7.174 7.049 1.00 82.06 245 ARG A O 1
ATOM 1832 N N . HIS A 1 246 ? 10.775 6.862 8.479 1.00 82.69 246 HIS A N 1
ATOM 1833 C CA . HIS A 1 246 ? 10.615 5.416 8.307 1.00 82.69 246 HIS A CA 1
ATOM 1834 C C . HIS A 1 246 ? 9.353 5.077 7.509 1.00 82.69 246 HIS A C 1
ATOM 1836 O O . HIS A 1 246 ? 9.005 3.909 7.421 1.00 82.69 246 HIS A O 1
ATOM 1842 N N . ILE A 1 247 ? 8.617 6.063 6.997 1.00 88.12 247 ILE A N 1
ATOM 1843 C CA . ILE A 1 247 ? 7.453 5.821 6.149 1.00 88.12 247 ILE A CA 1
ATOM 1844 C C . ILE A 1 247 ? 7.702 6.363 4.752 1.00 88.12 247 ILE A C 1
ATOM 1846 O O . ILE A 1 247 ? 8.076 7.524 4.583 1.00 88.12 247 ILE A O 1
ATOM 1850 N N . GLN A 1 248 ? 7.477 5.506 3.766 1.00 90.81 248 GLN A N 1
ATOM 1851 C CA . GLN A 1 248 ? 7.432 5.863 2.355 1.00 90.81 248 GLN A CA 1
ATOM 1852 C C . GLN A 1 248 ? 6.086 5.412 1.810 1.00 90.81 248 GLN A C 1
ATOM 1854 O O . GLN A 1 248 ? 5.672 4.292 2.097 1.00 90.81 248 GLN A O 1
ATOM 1859 N N . VAL A 1 249 ? 5.425 6.263 1.031 1.00 91.75 249 VAL A N 1
ATOM 1860 C CA . VAL A 1 249 ? 4.167 5.958 0.346 1.00 91.75 249 VAL A CA 1
ATOM 1861 C C . VAL A 1 249 ? 4.367 6.181 -1.148 1.00 91.75 249 VAL A C 1
ATOM 1863 O O . VAL A 1 249 ? 4.962 7.176 -1.552 1.00 91.75 249 VAL A O 1
ATOM 1866 N N . MET A 1 250 ? 3.893 5.250 -1.969 1.00 92.62 250 MET A N 1
ATOM 1867 C CA . MET A 1 250 ? 3.958 5.295 -3.429 1.00 92.62 250 MET A CA 1
ATOM 1868 C C . MET A 1 250 ? 2.562 5.111 -4.017 1.00 92.62 250 MET A C 1
ATOM 1870 O O . MET A 1 250 ? 1.818 4.256 -3.546 1.00 92.62 250 MET A O 1
ATOM 1874 N N . ALA A 1 251 ? 2.221 5.871 -5.055 1.00 90.31 251 ALA A N 1
ATOM 1875 C CA . ALA A 1 251 ? 0.970 5.764 -5.797 1.00 90.31 251 ALA A CA 1
ATOM 1876 C C . ALA A 1 251 ? 1.188 4.999 -7.109 1.00 90.31 251 ALA A C 1
ATOM 1878 O O . ALA A 1 251 ? 2.036 5.366 -7.918 1.00 90.31 251 ALA A O 1
ATOM 1879 N N . TYR A 1 252 ? 0.374 3.980 -7.354 1.00 86.81 252 TYR A N 1
ATOM 1880 C CA . TYR A 1 252 ? 0.326 3.237 -8.609 1.00 86.81 252 TYR A CA 1
ATOM 1881 C C . TYR A 1 252 ? -0.964 3.631 -9.334 1.00 86.81 252 TYR A C 1
ATOM 1883 O O . TYR A 1 252 ? -2.044 3.274 -8.861 1.00 86.81 252 TYR A O 1
ATOM 1891 N N . PRO A 1 253 ? -0.927 4.376 -10.451 1.00 73.94 253 PRO A N 1
ATOM 1892 C CA . PRO A 1 253 ? -2.166 4.809 -11.086 1.00 73.94 253 PRO A CA 1
ATOM 1893 C C . PRO A 1 253 ? -2.823 3.692 -11.902 1.00 73.94 253 PRO A C 1
ATOM 1895 O O . PRO A 1 253 ? -2.151 2.833 -12.474 1.00 73.94 253 PRO A O 1
ATOM 1898 N N . GLY A 1 254 ? -4.154 3.747 -11.970 1.00 64.31 254 GLY A N 1
ATOM 1899 C CA . GLY A 1 254 ? -5.012 2.652 -12.425 1.00 64.31 254 GLY A CA 1
ATOM 1900 C C . GLY A 1 254 ? -5.134 2.409 -13.924 1.00 64.31 254 GLY A C 1
ATOM 1901 O O . GLY A 1 254 ? -5.462 1.301 -14.340 1.00 64.31 254 GLY A O 1
ATOM 1902 N N . LYS A 1 255 ? -4.898 3.420 -14.767 1.00 61.84 255 LYS A N 1
ATOM 1903 C CA . LYS A 1 255 ? -5.162 3.324 -16.214 1.00 61.84 255 LYS A CA 1
ATOM 1904 C C . LYS A 1 255 ? -3.867 3.201 -17.034 1.00 61.84 255 LYS A C 1
ATOM 1906 O O . LYS A 1 255 ? -2.876 3.842 -16.683 1.00 61.84 255 LYS A O 1
ATOM 1911 N N . PRO A 1 256 ? -3.877 2.442 -18.148 1.00 49.66 256 PRO A N 1
ATOM 1912 C CA . PRO A 1 256 ? -4.913 1.491 -18.572 1.00 49.66 256 PRO A CA 1
ATOM 1913 C C . PRO A 1 256 ? -4.725 0.070 -17.991 1.00 49.66 256 PRO A C 1
ATOM 1915 O O . PRO A 1 256 ? -5.644 -0.731 -18.094 1.00 49.66 256 PRO A O 1
ATOM 1918 N N . ASN A 1 257 ? -3.584 -0.232 -17.355 1.00 51.66 257 ASN A N 1
ATOM 1919 C CA . ASN A 1 257 ? -3.197 -1.584 -16.909 1.00 51.66 257 ASN A CA 1
ATOM 1920 C C . ASN A 1 257 ? -2.910 -1.686 -15.393 1.00 51.66 257 ASN A C 1
ATOM 1922 O O . ASN A 1 257 ? -2.178 -2.564 -14.947 1.00 51.66 257 ASN A O 1
ATOM 1926 N N . GLY A 1 258 ? -3.441 -0.772 -14.582 1.00 57.38 258 GLY A N 1
ATOM 1927 C CA . GLY A 1 258 ? -3.077 -0.623 -13.171 1.00 57.38 258 GLY A CA 1
ATOM 1928 C C . GLY A 1 258 ? -3.956 -1.400 -12.202 1.00 57.38 258 GLY A C 1
ATOM 1929 O O . GLY A 1 258 ? -4.208 -0.874 -11.132 1.00 57.38 258 GLY A O 1
ATOM 1930 N N . GLY A 1 259 ? -4.458 -2.584 -12.572 1.00 75.12 259 GLY A N 1
ATOM 1931 C CA . GLY A 1 259 ? -5.347 -3.392 -11.724 1.00 75.12 259 GLY A CA 1
ATOM 1932 C C . GLY A 1 259 ? -4.640 -4.224 -10.649 1.00 75.12 259 GLY A C 1
ATOM 1933 O O . GLY A 1 259 ? -5.312 -4.678 -9.732 1.00 75.12 259 GLY A O 1
ATOM 1934 N N . PHE A 1 260 ? -3.319 -4.406 -10.756 1.00 88.12 260 PHE A N 1
ATOM 1935 C CA . PHE A 1 260 ? -2.486 -5.177 -9.826 1.00 88.12 260 PHE A CA 1
ATOM 1936 C C . PHE A 1 260 ? -1.062 -4.607 -9.785 1.00 88.12 260 PHE A C 1
ATOM 1938 O O . PHE A 1 260 ? -0.593 -4.023 -10.765 1.00 88.12 260 PHE A O 1
ATOM 1945 N N . ILE A 1 261 ? -0.357 -4.808 -8.677 1.00 91.75 261 ILE A N 1
ATOM 1946 C CA . ILE A 1 261 ? 1.090 -4.592 -8.558 1.00 91.75 261 ILE A CA 1
ATOM 1947 C C . ILE A 1 261 ? 1.799 -5.828 -9.119 1.00 91.75 261 ILE A C 1
ATOM 1949 O O . ILE A 1 261 ? 1.379 -6.948 -8.829 1.00 91.75 261 ILE A O 1
ATOM 1953 N N . SER A 1 262 ? 2.864 -5.639 -9.906 1.00 91.69 262 SER A N 1
ATOM 1954 C CA . SER A 1 262 ? 3.686 -6.765 -10.382 1.00 91.69 262 SER A CA 1
ATOM 1955 C C . SER A 1 262 ? 4.237 -7.564 -9.203 1.00 91.69 262 SER A C 1
ATOM 1957 O O . SER A 1 262 ? 4.801 -6.982 -8.271 1.00 91.69 262 SER A O 1
ATOM 1959 N N . GLU A 1 263 ? 4.136 -8.894 -9.259 1.00 9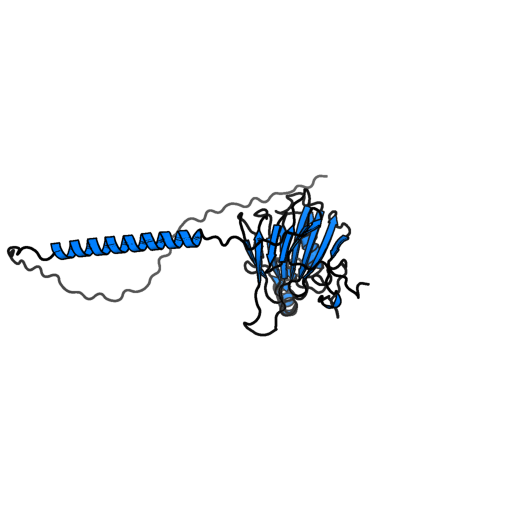1.94 263 GLU A N 1
ATOM 1960 C CA . GLU A 1 263 ? 4.735 -9.772 -8.245 1.00 91.94 263 GLU A CA 1
ATOM 1961 C C . GLU A 1 263 ? 6.247 -9.565 -8.137 1.00 91.94 263 GLU A C 1
ATOM 1963 O O . GLU A 1 263 ? 6.796 -9.533 -7.033 1.00 91.94 263 GLU A O 1
ATOM 1968 N N . GLY A 1 264 ? 6.928 -9.341 -9.265 1.00 91.56 264 GLY A N 1
ATOM 1969 C CA . GLY A 1 264 ? 8.356 -9.032 -9.279 1.00 91.56 264 GLY A CA 1
ATOM 1970 C C . GLY A 1 264 ? 8.687 -7.765 -8.485 1.00 91.56 264 GLY A C 1
ATOM 1971 O O . GLY A 1 264 ? 9.620 -7.758 -7.679 1.00 91.56 264 GLY A O 1
ATOM 1972 N N . GLN A 1 265 ? 7.892 -6.704 -8.648 1.00 91.06 265 GLN A N 1
ATOM 1973 C CA . GLN A 1 265 ? 8.076 -5.478 -7.871 1.00 91.06 265 GLN A CA 1
ATOM 1974 C C . GLN A 1 265 ? 7.692 -5.647 -6.401 1.00 91.06 265 GLN A C 1
ATOM 1976 O O . GLN A 1 265 ? 8.413 -5.168 -5.524 1.00 91.06 265 GLN A O 1
ATOM 1981 N N . PHE A 1 266 ? 6.583 -6.329 -6.121 1.00 93.56 266 PHE A N 1
ATOM 1982 C CA . PHE A 1 266 ? 6.164 -6.644 -4.759 1.00 93.56 266 PHE A CA 1
ATOM 1983 C C . PHE A 1 266 ? 7.289 -7.349 -3.989 1.00 93.56 266 PHE A C 1
ATOM 1985 O O . PHE A 1 266 ? 7.669 -6.918 -2.898 1.00 93.56 266 PHE A O 1
ATOM 1992 N N . ASN A 1 267 ? 7.892 -8.368 -4.605 1.00 93.62 267 ASN A N 1
ATOM 1993 C CA . ASN A 1 267 ? 9.005 -9.115 -4.032 1.00 93.62 267 ASN A CA 1
ATOM 1994 C C . ASN A 1 267 ? 10.271 -8.262 -3.878 1.00 93.62 267 ASN A C 1
ATOM 1996 O O . ASN A 1 267 ? 10.943 -8.369 -2.857 1.00 93.62 267 ASN A O 1
ATOM 2000 N N . GLN A 1 268 ? 10.576 -7.362 -4.818 1.00 91.06 268 GLN A N 1
ATOM 2001 C CA . GLN A 1 268 ? 11.712 -6.441 -4.686 1.00 91.06 268 GLN A CA 1
ATOM 2002 C C . GLN A 1 268 ? 11.557 -5.490 -3.485 1.00 91.06 268 GLN A C 1
ATOM 2004 O O . GLN A 1 268 ? 12.522 -5.219 -2.762 1.00 91.06 268 GLN A O 1
ATOM 2009 N N . ILE A 1 269 ? 10.348 -4.976 -3.250 1.00 90.56 269 ILE A N 1
ATOM 2010 C CA . ILE A 1 269 ? 10.061 -4.101 -2.104 1.00 90.56 269 ILE A CA 1
ATOM 2011 C C . ILE A 1 269 ? 10.106 -4.903 -0.794 1.00 90.56 269 ILE A C 1
ATOM 2013 O O . ILE A 1 269 ? 10.635 -4.417 0.214 1.00 90.56 269 ILE A O 1
ATOM 2017 N N . ALA A 1 270 ? 9.611 -6.144 -0.808 1.00 91.88 270 ALA A N 1
ATOM 2018 C CA . ALA A 1 270 ? 9.712 -7.061 0.322 1.00 91.88 270 ALA A CA 1
ATOM 2019 C C . ALA A 1 270 ? 11.177 -7.398 0.662 1.00 91.88 270 ALA A C 1
ATOM 2021 O O . ALA A 1 270 ? 11.591 -7.275 1.814 1.00 91.88 270 ALA A O 1
ATOM 2022 N N . GLU A 1 271 ? 11.998 -7.723 -0.337 1.00 91.06 271 GLU A N 1
ATOM 2023 C CA . GLU A 1 271 ? 13.437 -7.951 -0.175 1.00 91.06 271 GLU A CA 1
ATOM 2024 C C . GLU A 1 271 ? 14.144 -6.710 0.379 1.00 91.06 271 GLU A C 1
ATOM 2026 O O . GLU A 1 271 ? 14.932 -6.815 1.321 1.00 91.06 271 GLU A O 1
ATOM 2031 N N . THR A 1 272 ? 13.828 -5.521 -0.143 1.00 87.81 272 THR A N 1
ATOM 2032 C CA . THR A 1 272 ? 14.388 -4.259 0.366 1.00 87.81 272 THR A CA 1
ATOM 2033 C C . THR A 1 272 ? 14.028 -4.068 1.840 1.00 87.81 272 THR A C 1
ATOM 2035 O O . THR A 1 272 ? 14.899 -3.764 2.650 1.00 87.81 272 THR A O 1
ATOM 2038 N N . SER A 1 273 ? 12.783 -4.363 2.228 1.00 86.69 273 SER A N 1
ATOM 2039 C CA . SER A 1 273 ? 12.334 -4.312 3.628 1.00 86.69 273 SER A CA 1
ATOM 2040 C C . SER A 1 273 ? 13.115 -5.256 4.557 1.00 86.69 273 SER A C 1
ATOM 2042 O O . SER A 1 273 ? 13.273 -4.968 5.746 1.00 86.69 273 SER A O 1
ATOM 2044 N N . HIS A 1 274 ? 13.634 -6.364 4.024 1.00 87.69 274 HIS A N 1
ATOM 2045 C CA . HIS A 1 274 ? 14.483 -7.306 4.752 1.00 87.69 274 HIS A CA 1
ATOM 2046 C C . HIS A 1 274 ? 15.971 -6.941 4.757 1.00 87.69 274 HIS A C 1
ATOM 2048 O O . HIS A 1 274 ? 16.677 -7.354 5.673 1.00 87.69 274 HIS A O 1
ATOM 2054 N N . THR A 1 275 ? 16.468 -6.217 3.751 1.00 82.31 275 THR A N 1
ATOM 2055 C CA . THR A 1 275 ? 17.915 -6.083 3.488 1.00 82.31 275 THR A CA 1
ATOM 2056 C C . THR A 1 275 ? 18.472 -4.677 3.664 1.00 82.31 275 THR A C 1
ATOM 2058 O O . THR A 1 275 ? 19.686 -4.539 3.812 1.00 82.31 275 THR A O 1
ATOM 2061 N N . GLY A 1 276 ? 17.644 -3.630 3.702 1.00 65.56 276 GLY A N 1
ATOM 2062 C CA . GLY A 1 276 ? 18.166 -2.293 3.959 1.00 65.56 276 GLY A CA 1
ATOM 2063 C C . GLY A 1 276 ? 17.142 -1.167 4.009 1.00 65.56 276 GLY A C 1
ATOM 2064 O O . GLY A 1 276 ? 16.038 -1.251 3.483 1.00 65.56 276 GLY A O 1
ATOM 2065 N N . GLY A 1 277 ? 17.558 -0.061 4.624 1.00 59.75 277 GLY A N 1
ATOM 2066 C CA . GLY A 1 277 ? 16.873 1.224 4.533 1.00 59.75 277 GLY A CA 1
ATOM 2067 C C . GLY A 1 277 ? 16.463 1.827 5.870 1.00 59.75 277 GLY A C 1
ATOM 2068 O O . GLY A 1 277 ? 16.803 1.355 6.957 1.00 59.75 277 GLY A O 1
ATOM 2069 N N . THR A 1 278 ? 15.720 2.924 5.762 1.00 53.53 278 THR A N 1
ATOM 2070 C CA . THR A 1 278 ? 15.273 3.756 6.880 1.00 53.53 278 THR A CA 1
ATOM 2071 C C . THR A 1 278 ? 14.390 3.016 7.875 1.00 53.53 278 THR A C 1
ATOM 2073 O O . THR A 1 278 ? 14.424 3.350 9.049 1.00 53.53 278 THR A O 1
ATOM 2076 N N . ASN A 1 279 ? 13.642 1.995 7.454 1.00 56.69 279 ASN A N 1
ATOM 2077 C CA . ASN A 1 279 ? 12.563 1.451 8.282 1.00 56.69 279 ASN A CA 1
ATOM 2078 C C . ASN A 1 279 ? 13.060 0.443 9.329 1.00 56.69 279 ASN A C 1
ATOM 2080 O O . ASN A 1 279 ? 12.487 0.369 10.415 1.00 56.69 279 ASN A O 1
ATOM 2084 N N . CYS A 1 280 ? 14.157 -0.261 9.027 1.00 67.56 280 CYS A N 1
ATOM 2085 C CA . CYS A 1 280 ? 14.709 -1.358 9.832 1.00 67.56 280 CYS A CA 1
ATOM 2086 C C . CYS A 1 280 ? 16.192 -1.194 10.201 1.00 67.56 280 CYS A C 1
ATOM 2088 O O . CYS A 1 280 ? 16.790 -2.094 10.793 1.00 67.56 280 CYS A O 1
ATOM 2090 N N . GLY A 1 281 ? 16.792 -0.047 9.867 1.00 64.69 281 GLY A N 1
ATOM 2091 C CA . GLY A 1 281 ? 18.221 0.201 10.042 1.00 64.69 281 GLY A CA 1
ATOM 2092 C C . GLY A 1 281 ? 19.099 -0.596 9.069 1.00 64.69 281 GLY A C 1
ATOM 2093 O O . GLY A 1 281 ? 18.613 -1.334 8.214 1.00 64.69 281 GLY A O 1
ATOM 2094 N N . ASP A 1 282 ? 20.417 -0.456 9.223 1.00 65.81 282 ASP A N 1
ATOM 2095 C CA . ASP A 1 282 ? 21.426 -1.005 8.296 1.00 65.81 282 ASP A CA 1
ATOM 2096 C C . ASP A 1 282 ? 21.419 -2.539 8.166 1.00 65.81 282 ASP A C 1
ATOM 2098 O O . ASP A 1 282 ? 21.952 -3.067 7.195 1.00 65.81 282 ASP A O 1
ATOM 2102 N N . ALA A 1 283 ? 20.850 -3.262 9.134 1.00 72.12 283 ALA A N 1
ATOM 2103 C CA . ALA A 1 283 ? 20.800 -4.727 9.127 1.00 72.12 283 ALA A CA 1
ATOM 2104 C C . ALA A 1 283 ? 19.481 -5.301 8.575 1.00 72.12 283 ALA A C 1
ATOM 2106 O O . ALA A 1 283 ? 19.383 -6.517 8.418 1.00 72.12 283 ALA A O 1
ATOM 2107 N N . GLY A 1 284 ? 18.486 -4.448 8.304 1.00 75.94 284 GLY A N 1
ATOM 2108 C CA . GLY A 1 284 ? 17.161 -4.869 7.854 1.00 75.94 284 GLY A CA 1
ATOM 2109 C C . GLY A 1 284 ? 16.314 -5.569 8.930 1.00 75.94 284 GLY A C 1
ATOM 2110 O O . GLY A 1 284 ? 16.742 -5.769 10.071 1.00 75.94 284 GLY A O 1
ATOM 2111 N N . CYS A 1 285 ? 15.063 -5.893 8.589 1.00 86.44 285 CYS A N 1
ATOM 2112 C CA . CYS A 1 285 ? 14.136 -6.580 9.492 1.00 86.44 285 CYS A CA 1
ATOM 2113 C C . CYS A 1 285 ? 14.147 -8.093 9.260 1.00 86.44 285 CYS A C 1
ATOM 2115 O O . CYS A 1 285 ? 14.147 -8.562 8.122 1.00 86.44 285 CYS A O 1
ATOM 2117 N N . SER A 1 286 ? 14.090 -8.875 10.343 1.00 90.25 286 SER A N 1
ATOM 2118 C CA . SER A 1 286 ? 13.909 -10.326 10.235 1.00 90.25 286 SER A CA 1
ATOM 2119 C C . SER A 1 286 ? 12.478 -10.705 9.895 1.00 90.25 286 SER A C 1
ATOM 2121 O O . SER A 1 286 ? 12.254 -11.820 9.457 1.00 90.25 286 SER A O 1
ATOM 2123 N N . ASP A 1 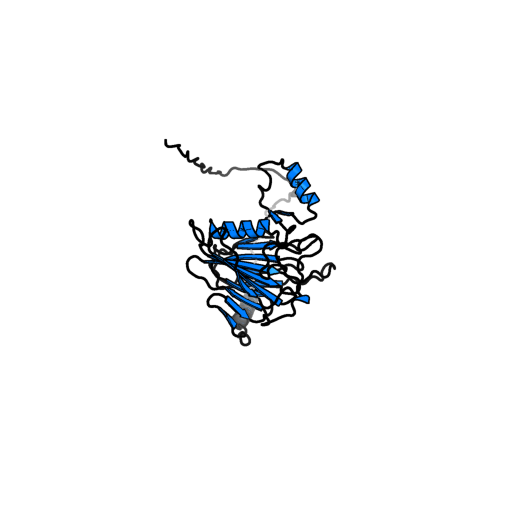287 ? 11.512 -9.819 10.098 1.00 93.38 287 ASP A N 1
ATOM 2124 C CA . ASP A 1 287 ? 10.103 -10.106 9.889 1.00 93.38 287 ASP A CA 1
ATOM 2125 C C . ASP A 1 287 ? 9.464 -9.002 9.044 1.00 93.38 287 ASP A C 1
ATOM 2127 O O . ASP A 1 287 ? 9.664 -7.814 9.301 1.00 93.38 287 ASP A O 1
ATOM 2131 N N . LEU A 1 288 ? 8.669 -9.400 8.056 1.00 94.88 288 LEU A N 1
ATOM 2132 C CA . LEU A 1 288 ? 7.864 -8.502 7.238 1.00 94.88 288 LEU A CA 1
ATOM 2133 C C . LEU A 1 288 ? 6.421 -8.985 7.275 1.00 94.88 288 LEU A C 1
ATOM 2135 O O . LEU A 1 288 ? 6.143 -10.147 6.982 1.00 94.88 288 LEU A O 1
ATOM 2139 N N . SER A 1 289 ? 5.498 -8.091 7.609 1.00 97.50 289 SER A N 1
ATOM 2140 C CA . SER A 1 289 ? 4.074 -8.342 7.405 1.00 97.50 289 SER A CA 1
ATOM 2141 C C . SER A 1 289 ? 3.523 -7.396 6.354 1.00 97.50 289 SER A C 1
ATOM 2143 O O . SER A 1 289 ? 3.907 -6.228 6.288 1.00 97.50 289 SER A O 1
ATOM 2145 N N . VAL A 1 290 ? 2.593 -7.903 5.555 1.00 97.75 290 VAL A N 1
ATOM 2146 C CA . VAL A 1 290 ? 1.917 -7.140 4.516 1.00 97.75 290 VAL A CA 1
ATOM 2147 C C . VAL A 1 290 ? 0.436 -7.116 4.823 1.00 97.75 290 VAL A C 1
ATOM 2149 O O . VAL A 1 290 ? -0.182 -8.173 4.903 1.00 97.75 290 VAL A O 1
ATOM 2152 N N . ALA A 1 291 ? -0.120 -5.923 4.999 1.00 98.38 291 ALA A N 1
ATOM 2153 C CA . ALA A 1 291 ? -1.556 -5.706 5.064 1.00 98.38 291 ALA A CA 1
ATOM 2154 C C . ALA A 1 291 ? -2.047 -5.235 3.691 1.00 98.38 291 ALA A C 1
ATOM 2156 O O . ALA A 1 291 ? -1.457 -4.337 3.096 1.00 98.38 291 ALA A O 1
ATOM 2157 N N . MET A 1 292 ? -3.114 -5.834 3.182 1.00 98.06 292 MET A N 1
ATOM 2158 C CA . MET A 1 292 ? -3.714 -5.492 1.898 1.00 98.06 292 MET A CA 1
ATOM 2159 C C . MET A 1 292 ? -5.182 -5.163 2.113 1.00 98.06 292 MET A C 1
ATOM 2161 O O . MET A 1 292 ? -5.896 -5.941 2.743 1.00 98.06 292 MET A O 1
ATOM 2165 N N . PHE A 1 293 ? -5.619 -4.005 1.628 1.00 97.62 293 PHE A N 1
ATOM 2166 C CA . PHE A 1 293 ? -6.990 -3.528 1.767 1.00 97.62 293 PHE A CA 1
ATOM 2167 C C . PHE A 1 293 ? -7.544 -3.065 0.423 1.00 97.62 293 PHE A C 1
ATOM 2169 O O . PHE A 1 293 ? -6.854 -2.399 -0.347 1.00 97.62 293 PHE A O 1
ATOM 2176 N N . ASP A 1 294 ? -8.792 -3.404 0.130 1.00 95.25 294 ASP A N 1
ATOM 2177 C CA . ASP A 1 294 ? -9.518 -2.908 -1.034 1.00 95.25 294 ASP A CA 1
ATOM 2178 C C . ASP A 1 294 ? -10.717 -2.102 -0.560 1.00 95.25 294 ASP A C 1
ATOM 2180 O O . ASP A 1 294 ? -11.621 -2.623 0.094 1.00 95.25 294 ASP A O 1
ATOM 2184 N N . VAL A 1 295 ? -10.724 -0.811 -0.885 1.00 94.06 295 VAL A N 1
ATOM 2185 C CA . VAL A 1 295 ? -11.774 0.094 -0.429 1.00 94.06 295 VAL A CA 1
ATOM 2186 C C . VAL A 1 295 ? -13.134 -0.241 -1.049 1.00 94.06 295 VAL A C 1
ATOM 2188 O O . VAL A 1 295 ? -14.151 -0.024 -0.387 1.00 94.06 295 VAL A O 1
ATOM 2191 N N . ASN A 1 296 ? -13.176 -0.787 -2.270 1.00 89.69 296 ASN A N 1
ATOM 2192 C CA . ASN A 1 296 ? -14.436 -1.092 -2.959 1.00 89.69 296 ASN A CA 1
ATOM 2193 C C . ASN A 1 296 ? -15.151 -2.275 -2.320 1.00 89.69 296 ASN A C 1
ATOM 2195 O O . ASN A 1 296 ? -16.328 -2.200 -1.974 1.00 89.69 296 ASN A O 1
ATOM 2199 N N . THR A 1 297 ? -14.422 -3.378 -2.181 1.00 93.00 297 THR A N 1
ATOM 2200 C CA . THR A 1 297 ? -14.973 -4.669 -1.757 1.00 93.00 297 THR A CA 1
ATOM 2201 C C . THR A 1 297 ? -14.891 -4.860 -0.248 1.00 93.00 297 THR A C 1
ATOM 2203 O O . THR A 1 297 ? -15.556 -5.733 0.308 1.00 93.00 297 THR A O 1
ATOM 2206 N N . LYS A 1 298 ? -14.088 -4.024 0.424 1.00 95.56 298 LYS A N 1
ATOM 2207 C CA . LYS A 1 298 ? -13.695 -4.151 1.830 1.00 95.56 298 LYS A CA 1
ATOM 2208 C C . LYS A 1 298 ? -12.930 -5.450 2.116 1.00 95.56 298 LYS A C 1
ATOM 2210 O O . LYS A 1 298 ? -12.887 -5.899 3.265 1.00 95.56 298 LYS A O 1
ATOM 2215 N N . ALA A 1 299 ? -12.314 -6.045 1.090 1.00 96.94 299 ALA A N 1
ATOM 2216 C CA . ALA A 1 299 ? -11.415 -7.179 1.244 1.00 96.94 299 ALA A CA 1
ATOM 2217 C C . ALA A 1 299 ? -10.187 -6.753 2.049 1.00 96.94 299 ALA A C 1
ATOM 2219 O O . ALA A 1 299 ? -9.594 -5.705 1.786 1.00 96.94 299 ALA A O 1
ATOM 2220 N N . PHE A 1 300 ? -9.822 -7.556 3.044 1.00 98.06 300 PHE A N 1
ATOM 2221 C CA . PHE A 1 300 ? -8.665 -7.315 3.889 1.00 98.06 300 PHE A CA 1
ATOM 2222 C C . PHE A 1 300 ? -7.909 -8.609 4.152 1.00 98.06 300 PHE A C 1
ATOM 2224 O O . PHE A 1 300 ? -8.481 -9.585 4.647 1.00 98.06 300 PHE A O 1
ATOM 2231 N N . THR A 1 301 ? -6.611 -8.583 3.871 1.00 98.12 301 THR A N 1
ATOM 2232 C CA . THR A 1 301 ? -5.716 -9.728 4.024 1.00 98.12 301 THR A CA 1
ATOM 2233 C C . THR A 1 301 ? -4.421 -9.287 4.685 1.00 98.12 301 THR A C 1
ATOM 2235 O O . THR A 1 301 ? -3.902 -8.206 4.422 1.00 98.12 301 THR A O 1
ATOM 2238 N N . VAL A 1 302 ? -3.890 -10.136 5.561 1.00 98.38 302 VAL A N 1
ATOM 2239 C CA . VAL A 1 302 ? -2.571 -9.971 6.163 1.00 98.38 302 VAL A CA 1
ATOM 2240 C C . VAL A 1 302 ? -1.759 -11.228 5.911 1.00 98.38 302 VAL A C 1
ATOM 2242 O O . VAL A 1 302 ? -2.167 -12.320 6.315 1.00 98.38 302 VAL A O 1
ATOM 2245 N N . ILE A 1 303 ? -0.588 -11.067 5.305 1.00 98.00 303 ILE A N 1
ATOM 2246 C CA . ILE A 1 303 ? 0.407 -12.129 5.138 1.00 98.00 303 ILE A CA 1
ATOM 2247 C C . ILE A 1 303 ? 1.709 -11.754 5.843 1.00 98.00 303 ILE A C 1
ATOM 2249 O O . ILE A 1 303 ? 1.950 -10.586 6.155 1.00 98.00 303 ILE A O 1
ATOM 2253 N N . ARG A 1 304 ? 2.555 -12.744 6.117 1.00 97.44 304 ARG A N 1
ATOM 2254 C CA . ARG A 1 304 ? 3.831 -12.555 6.805 1.00 97.44 304 ARG A CA 1
ATOM 2255 C C . ARG A 1 304 ? 4.928 -13.421 6.208 1.00 97.44 304 ARG A C 1
ATOM 2257 O O . ARG A 1 304 ? 4.695 -14.592 5.919 1.00 97.44 304 ARG A O 1
ATOM 2264 N N . GLN A 1 305 ? 6.122 -12.851 6.116 1.00 96.06 305 GLN A N 1
ATOM 2265 C CA . GLN A 1 305 ? 7.364 -13.524 5.767 1.00 96.06 305 GLN A CA 1
ATOM 2266 C C . GLN A 1 305 ? 8.354 -13.403 6.929 1.00 96.06 305 GLN A C 1
ATOM 2268 O O . GLN A 1 305 ? 8.583 -12.316 7.467 1.00 96.06 305 GLN A O 1
ATOM 2273 N N . ASN A 1 306 ? 8.934 -14.537 7.328 1.00 94.06 306 ASN A N 1
ATOM 2274 C CA . ASN A 1 306 ? 9.959 -14.594 8.369 1.00 94.06 306 ASN A CA 1
ATOM 2275 C C . ASN A 1 306 ? 11.324 -14.847 7.716 1.00 94.06 306 ASN A C 1
ATOM 2277 O O . ASN A 1 306 ? 11.618 -15.958 7.281 1.00 94.06 306 ASN A O 1
ATOM 2281 N N . GLY A 1 307 ? 12.162 -13.820 7.700 1.00 89.62 307 GLY A N 1
ATOM 2282 C CA . GLY A 1 307 ? 13.482 -13.795 7.086 1.00 89.62 307 GLY A CA 1
ATOM 2283 C C . GLY A 1 307 ? 13.427 -13.532 5.585 1.00 89.62 307 GLY A C 1
ATOM 2284 O O . GLY A 1 307 ? 12.446 -13.851 4.917 1.00 89.62 307 GLY A O 1
ATOM 2285 N N . LEU A 1 308 ? 14.521 -12.987 5.048 1.00 89.31 308 LEU A N 1
ATOM 2286 C CA . LEU A 1 308 ? 14.695 -12.855 3.604 1.00 89.31 308 LEU A CA 1
ATOM 2287 C C . LEU A 1 308 ? 14.538 -14.231 2.938 1.00 89.31 308 LEU A C 1
ATOM 2289 O O . LEU A 1 308 ? 15.208 -15.185 3.338 1.00 89.31 308 LEU A O 1
ATOM 2293 N N . ASN A 1 309 ? 13.681 -14.317 1.918 1.00 88.50 309 ASN A N 1
ATOM 2294 C CA . ASN A 1 309 ? 13.336 -15.553 1.200 1.00 88.50 309 ASN A CA 1
ATOM 2295 C C . ASN A 1 309 ? 12.646 -16.633 2.056 1.00 88.50 309 ASN A C 1
ATOM 2297 O O . ASN A 1 309 ? 12.595 -17.793 1.650 1.00 88.50 309 ASN A O 1
ATOM 2301 N N . GLY A 1 310 ? 12.125 -16.283 3.236 1.00 91.75 310 GLY A N 1
ATOM 2302 C CA . GLY A 1 310 ? 11.269 -17.181 4.008 1.00 91.75 310 GLY A CA 1
ATOM 2303 C C . GLY A 1 310 ? 9.943 -17.461 3.296 1.00 91.75 310 GLY A C 1
ATOM 2304 O O . GLY A 1 310 ? 9.524 -16.709 2.415 1.00 91.75 310 GLY A O 1
ATOM 2305 N N . GLU A 1 311 ? 9.250 -18.527 3.695 1.00 95.12 311 GLU A N 1
ATOM 2306 C CA . GLU A 1 311 ? 7.909 -18.809 3.177 1.00 95.12 311 GLU A CA 1
ATOM 2307 C C . GLU A 1 311 ? 6.902 -17.743 3.631 1.00 95.12 311 GLU A C 1
ATOM 2309 O O . GLU A 1 311 ? 6.898 -17.304 4.791 1.00 95.12 311 GLU A O 1
ATOM 2314 N N . TRP A 1 312 ? 6.020 -17.355 2.712 1.00 96.50 312 TRP A N 1
ATOM 2315 C CA . TRP A 1 312 ? 4.879 -16.506 3.016 1.00 96.50 312 TRP A CA 1
ATOM 2316 C C . TRP A 1 312 ? 3.787 -17.306 3.716 1.00 96.50 312 TRP A C 1
ATOM 2318 O O . TRP A 1 312 ? 3.481 -18.437 3.350 1.00 96.50 312 TRP A O 1
ATOM 2328 N N . ASN A 1 313 ? 3.185 -16.702 4.734 1.00 97.00 313 ASN A N 1
ATOM 2329 C CA . ASN A 1 313 ? 2.117 -17.306 5.515 1.00 97.00 313 ASN A CA 1
ATOM 2330 C C . ASN A 1 313 ? 0.941 -16.342 5.628 1.00 97.00 313 ASN A C 1
ATOM 2332 O O . ASN A 1 313 ? 1.128 -15.172 5.967 1.00 97.00 313 ASN A O 1
ATOM 2336 N N . GLN A 1 314 ? -0.274 -16.841 5.411 1.00 96.44 314 GLN A N 1
ATOM 2337 C CA . GLN A 1 314 ? -1.485 -16.072 5.673 1.00 96.44 314 GLN A CA 1
ATOM 2338 C C . GLN A 1 314 ? -1.717 -15.959 7.184 1.00 96.44 314 GLN A C 1
ATOM 2340 O O . GLN A 1 314 ? -1.854 -16.959 7.885 1.00 96.44 314 GLN A O 1
ATOM 2345 N N . VAL A 1 315 ? -1.770 -14.726 7.685 1.00 97.00 315 VAL A N 1
ATOM 2346 C CA . VAL A 1 315 ? -2.064 -14.411 9.090 1.00 97.00 315 VAL A CA 1
ATOM 2347 C C . VAL A 1 315 ? -3.561 -14.196 9.283 1.00 97.00 315 VAL A C 1
ATOM 2349 O O . VAL A 1 315 ? -4.134 -14.645 10.272 1.00 97.00 315 VAL A O 1
ATOM 2352 N N . TYR A 1 316 ? -4.192 -13.494 8.344 1.00 97.56 316 TYR A N 1
ATOM 2353 C CA . TYR A 1 316 ? -5.615 -13.187 8.379 1.00 97.56 316 TYR A CA 1
ATOM 2354 C C . TYR A 1 316 ? -6.143 -12.944 6.967 1.00 97.56 316 TYR A C 1
ATOM 2356 O O . TYR A 1 316 ? -5.440 -12.392 6.129 1.00 97.56 316 TYR A O 1
ATOM 2364 N N . SER A 1 317 ? -7.393 -13.317 6.713 1.00 97.25 317 SER A N 1
ATOM 2365 C CA . SER A 1 317 ? -8.164 -12.787 5.589 1.00 97.25 317 SER A CA 1
ATOM 2366 C C . SER A 1 317 ? -9.643 -12.790 5.952 1.00 97.25 317 SER A C 1
ATOM 2368 O O . SER A 1 317 ? -10.125 -13.773 6.519 1.00 97.25 317 SER A O 1
ATOM 2370 N N . ASN A 1 318 ? -10.367 -11.721 5.622 1.00 97.06 318 ASN A N 1
ATOM 2371 C CA . ASN A 1 318 ? -11.829 -11.687 5.754 1.00 97.06 318 ASN A CA 1
ATOM 2372 C C . ASN A 1 318 ? -12.549 -12.291 4.534 1.00 97.06 318 ASN A C 1
ATOM 2374 O O . ASN A 1 318 ? -13.777 -12.317 4.467 1.00 97.06 318 ASN A O 1
ATOM 2378 N N . TRP A 1 319 ? -11.796 -12.784 3.560 1.00 96.12 319 TRP A N 1
ATOM 2379 C CA . TRP A 1 319 ? -12.329 -13.372 2.345 1.00 96.12 319 TRP A CA 1
ATOM 2380 C C . TRP A 1 319 ? -11.498 -14.583 1.939 1.00 96.12 319 TRP A C 1
ATOM 2382 O O . TRP A 1 319 ? -10.355 -14.764 2.368 1.00 96.12 319 TRP A O 1
ATOM 2392 N N . THR A 1 320 ? -12.092 -15.432 1.115 1.00 91.50 320 THR A N 1
ATOM 2393 C CA . THR A 1 320 ? -11.412 -16.583 0.521 1.00 91.50 320 THR A CA 1
ATOM 2394 C C . THR A 1 320 ? -11.696 -16.573 -0.963 1.00 91.50 320 THR A C 1
ATOM 2396 O O . THR A 1 320 ? -12.836 -16.351 -1.367 1.00 91.50 320 THR A O 1
ATOM 2399 N N . ASN A 1 321 ? -10.671 -16.795 -1.776 1.00 84.69 321 ASN A N 1
ATOM 2400 C CA . ASN A 1 321 ? -10.854 -16.938 -3.207 1.00 84.69 321 ASN A CA 1
ATOM 2401 C C . ASN A 1 321 ? -11.500 -18.308 -3.480 1.00 84.69 321 ASN A C 1
ATOM 2403 O O . ASN A 1 321 ? -10.853 -19.334 -3.257 1.00 84.69 321 ASN A O 1
ATOM 2407 N N . PRO A 1 322 ? -12.749 -18.370 -3.980 1.00 77.00 322 PRO A N 1
ATOM 2408 C CA . PRO A 1 322 ? -13.418 -19.646 -4.238 1.00 77.00 322 PRO A CA 1
ATOM 2409 C C . PRO A 1 322 ? -12.746 -20.457 -5.358 1.00 77.00 322 PRO A C 1
ATOM 2411 O O . PRO A 1 322 ? -13.068 -21.627 -5.538 1.00 77.00 322 PRO A O 1
ATOM 2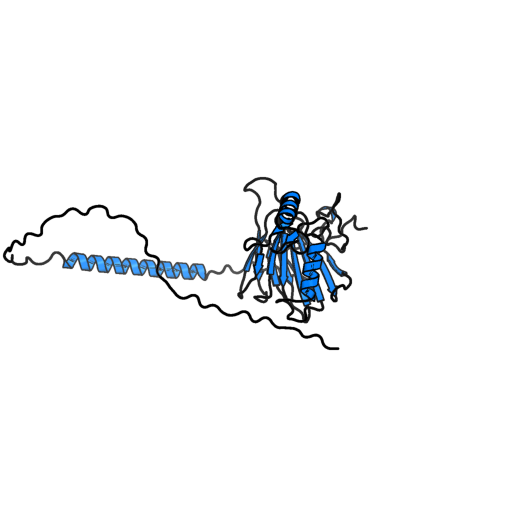414 N N . ASN A 1 323 ? -11.827 -19.838 -6.107 1.00 73.31 323 ASN A N 1
ATOM 2415 C CA . ASN A 1 323 ? -11.088 -20.448 -7.206 1.00 73.31 323 ASN A CA 1
ATOM 2416 C C . ASN A 1 323 ? -9.583 -20.578 -6.919 1.00 73.31 323 ASN A C 1
ATOM 2418 O O . ASN A 1 323 ? -8.830 -20.855 -7.855 1.00 73.31 323 ASN A O 1
ATOM 2422 N N . ALA A 1 324 ? -9.132 -20.351 -5.678 1.00 69.69 324 ALA A N 1
ATOM 2423 C CA . ALA A 1 324 ? -7.747 -20.636 -5.310 1.00 69.69 324 ALA A CA 1
ATOM 2424 C C . ALA A 1 324 ? -7.474 -22.130 -5.541 1.00 69.69 324 ALA A C 1
ATOM 2426 O O . ALA A 1 324 ? -8.256 -22.981 -5.108 1.00 69.69 324 ALA A O 1
ATOM 2427 N N . LYS A 1 325 ? -6.417 -22.426 -6.301 1.00 53.12 325 LYS A N 1
ATOM 2428 C CA . LYS A 1 325 ? -5.994 -23.797 -6.607 1.00 53.12 325 LYS A CA 1
ATOM 2429 C C . LYS A 1 325 ? -5.296 -24.443 -5.421 1.00 53.12 325 LYS A C 1
ATOM 2431 O O . LYS A 1 325 ? -4.560 -23.722 -4.716 1.00 53.12 325 LYS A O 1
#

Secondary structure (DSSP, 8-state):
--------PPPP----------------PPP--------PPPPPPP-SSHHHHHHHHHHHHHHHHHHHHHHHHHHHHHH-PPPPS--PPPEESSSSEEEESS-S---GGGS----TT-B-SS-TT-TTTEEEEEEEEE-TTTTTTTS-HHHHHHHHHHTTTSEEE--TTTEEE--SSS-EEEEE-TT-EEEEEESSEEEEETTEEEEE---TTEEEEEEEE-PPP-SSSS-PPPEEEEEES--TTS-EEEEE--TTT-SSE-HHHHHHHHHHHHH-STTT-TT--SEEEEEEEETTT--EEEEEEESTTPPEEEEEES---TT--

Sequence (325 aa):
MANNIEARRFSRRTVITGIGATGVALIAGCRLPFSASKEAPKTPTPNAEATTQAAQVEALQTSVGQLAEKNSELEAQMNATPTPESATPLERINDLVSVSGIPKSIDGSTVDVARAGFENELGLGTEGWVAEPGKLLVGPNFGFQDKTPAEIQEMVDNSNGAIEYLNPLNQDAFENEGPSYFNLPGGGFILSTAAKMTVQIGDAVIGLEGAPRHNWMLVVRGQYADGQVDTDENLRAEFTNYIPRHIQVMAYPGKPNGGFISEGQFNQIAETSHTGGTNCGDAGCSDLSVAMFDVNTKAFTVIRQNGLNGEWNQVYSNWTNPNAK

Foldseek 3Di:
DDDDDDDDDDDDDDDDDDDDDDDDDDDDDDDDDDDDDDDDDDDDDDDDPVVVVVVVVVVVVVVVVVVVVVVVVVVVVVVPPPPPPPQDDWDDLDPFKTKFPFDLAFELVPADFDDDPWDDPQALLCRQAETPVAAAADEPCPPVVPDDPVVVVVVCVVCQLSYDYDDPLFKDFFADADKDKDKQWAQKKKKKKFQWKWKDWPRMIMGGHHDALEIEIEMEHDHHDPPDPPPTDIIMIIIHPTDGQRMMMGMRDRPPRRRYHYPVVVLVVVLCQACDDDHNHRRHGQKYKYWYAYPHRSWIWIWMAGGNVGRIDTSDTSYDNPPDD

Radius of gyration: 31.25 Å; chains: 1; bounding box: 63×110×46 Å

pLDDT: mean 78.09, std 20.79, range [29.38, 98.38]